Protein AF-A0A4D9CPA9-F1 (afdb_monomer_lite)

pLDDT: mean 70.24, std 28.25, range [28.12, 98.44]

Structure (mmCIF, N/CA/C/O backbone):
data_AF-A0A4D9CPA9-F1
#
_entry.id   AF-A0A4D9CPA9-F1
#
loop_
_atom_site.group_PDB
_atom_site.id
_atom_site.type_symbol
_atom_site.label_atom_id
_atom_site.label_alt_id
_atom_site.label_comp_id
_atom_site.label_asym_id
_atom_site.label_entity_id
_atom_site.label_seq_id
_atom_site.pdbx_PDB_ins_code
_atom_site.Cartn_x
_atom_site.Cartn_y
_atom_site.Cartn_z
_atom_site.occupancy
_atom_site.B_iso_or_equiv
_atom_site.auth_seq_id
_atom_site.auth_comp_id
_atom_site.auth_asym_id
_atom_site.auth_atom_id
_atom_site.pdbx_PDB_model_num
ATOM 1 N N . MET A 1 1 ? -15.490 -13.195 -53.030 1.00 33.97 1 MET A N 1
ATOM 2 C CA . MET A 1 1 ? -14.516 -12.873 -54.100 1.00 33.97 1 MET A CA 1
ATOM 3 C C . MET A 1 1 ? -14.580 -11.374 -54.364 1.00 33.97 1 MET A C 1
ATOM 5 O O . MET A 1 1 ? -15.604 -10.791 -54.038 1.00 33.97 1 MET A O 1
ATOM 9 N N . ASN A 1 2 ? -13.488 -10.800 -54.874 1.00 37.91 2 ASN A N 1
ATOM 10 C CA . ASN A 1 2 ? -13.205 -9.383 -55.181 1.00 37.91 2 ASN A CA 1
ATOM 11 C C . ASN A 1 2 ? -14.407 -8.520 -55.663 1.00 37.91 2 ASN A C 1
ATOM 13 O O . ASN A 1 2 ? -15.343 -9.042 -56.256 1.00 37.91 2 ASN A O 1
ATOM 17 N N . SER A 1 3 ? -14.401 -7.187 -55.509 1.00 36.25 3 SER A N 1
ATOM 18 C CA . SER A 1 3 ? -13.222 -6.307 -55.405 1.00 36.25 3 SER A CA 1
ATOM 19 C C . SER A 1 3 ? -13.487 -4.961 -54.717 1.00 36.25 3 SER A C 1
ATOM 21 O O . SER A 1 3 ? -14.559 -4.385 -54.882 1.00 36.25 3 SER A O 1
ATOM 23 N N . THR A 1 4 ? -12.460 -4.397 -54.075 1.00 44.59 4 THR A N 1
ATOM 24 C CA . THR A 1 4 ? -12.308 -2.939 -53.886 1.00 44.59 4 THR A CA 1
ATOM 25 C C . THR A 1 4 ? -11.927 -2.279 -55.223 1.00 44.59 4 THR A C 1
ATOM 27 O O . THR A 1 4 ? -11.391 -2.957 -56.110 1.00 44.59 4 THR A O 1
ATOM 30 N N . PRO A 1 5 ? -12.161 -0.965 -55.377 1.00 53.97 5 PRO A N 1
ATOM 31 C CA . PRO A 1 5 ? -11.022 -0.068 -55.630 1.00 53.97 5 PRO A CA 1
ATOM 32 C C . PRO A 1 5 ? -11.064 1.222 -54.783 1.00 53.97 5 PRO A C 1
ATOM 34 O O . PRO A 1 5 ? -12.112 1.603 -54.270 1.00 53.97 5 PRO A O 1
ATOM 37 N N . ALA A 1 6 ? -9.924 1.911 -54.661 1.00 40.97 6 ALA A N 1
ATOM 38 C CA . ALA A 1 6 ? -9.777 3.164 -53.910 1.00 40.97 6 ALA A CA 1
ATOM 39 C C . ALA A 1 6 ? -9.147 4.279 -54.769 1.00 40.97 6 ALA A C 1
ATOM 41 O O . ALA A 1 6 ? -8.171 4.013 -55.468 1.00 40.97 6 ALA A O 1
ATOM 42 N N . VAL A 1 7 ? -9.686 5.509 -54.685 1.00 38.97 7 VAL A N 1
ATOM 43 C CA . VAL A 1 7 ? -9.150 6.795 -55.205 1.00 38.97 7 VAL A CA 1
ATOM 44 C C . VAL A 1 7 ? -9.798 7.954 -54.400 1.00 38.97 7 VAL A C 1
ATOM 46 O O . VAL A 1 7 ? -10.883 7.764 -53.860 1.00 38.97 7 VAL A O 1
ATOM 49 N N . ASN A 1 8 ? -9.284 9.190 -54.399 1.00 32.94 8 ASN A N 1
ATOM 50 C CA . ASN A 1 8 ? -8.191 9.688 -53.550 1.00 32.94 8 ASN A CA 1
ATOM 51 C C . ASN A 1 8 ? -8.256 11.239 -53.446 1.00 32.94 8 ASN A C 1
ATOM 53 O O . ASN A 1 8 ? -8.799 11.868 -54.345 1.00 32.94 8 ASN A O 1
ATOM 57 N N . ILE A 1 9 ? -7.657 11.814 -52.391 1.00 36.16 9 ILE A N 1
ATOM 58 C CA . ILE A 1 9 ? -7.014 13.158 -52.282 1.00 36.16 9 ILE A CA 1
ATOM 59 C C . ILE A 1 9 ? -7.664 14.393 -52.972 1.00 36.16 9 ILE A C 1
ATOM 61 O O . ILE A 1 9 ? -7.656 14.481 -54.196 1.00 36.16 9 ILE A O 1
ATOM 65 N N . ALA A 1 10 ? -8.021 15.424 -52.175 1.00 30.98 10 ALA A N 1
ATOM 66 C CA . ALA A 1 10 ? -7.651 16.864 -52.326 1.00 30.98 10 ALA A CA 1
ATOM 67 C C . ALA A 1 10 ? -8.509 17.796 -51.412 1.00 30.98 10 ALA A C 1
ATOM 69 O O . ALA A 1 10 ? -9.619 17.411 -51.062 1.00 30.98 10 ALA A O 1
ATOM 70 N N . SER A 1 11 ? -8.188 19.076 -51.125 1.00 32.97 11 SER A N 1
ATOM 71 C CA . SER A 1 11 ? -6.971 19.701 -50.537 1.00 32.97 11 SER A CA 1
ATOM 72 C C . SER A 1 11 ? -7.112 21.248 -50.428 1.00 32.97 11 SER A C 1
ATOM 74 O O . SER A 1 11 ? -7.106 21.903 -51.465 1.00 32.97 11 SER A O 1
ATOM 76 N N . SER A 1 12 ? -7.060 21.831 -49.209 1.00 34.56 12 SER A N 1
ATOM 77 C CA . SER A 1 12 ? -6.709 23.261 -48.911 1.00 34.56 12 SER A CA 1
ATOM 78 C C . SER A 1 12 ? -7.632 24.393 -49.466 1.00 34.56 12 SER A C 1
ATOM 80 O O . SER A 1 12 ? -8.601 24.053 -50.147 1.00 34.56 12 SER A O 1
ATOM 82 N N . PRO A 1 13 ? -7.389 25.726 -49.246 1.00 50.25 13 PRO A N 1
ATOM 83 C CA . PRO A 1 13 ? -6.411 26.445 -48.379 1.00 50.25 13 PRO A CA 1
ATOM 84 C C . PRO A 1 13 ? -6.962 27.655 -47.535 1.00 50.25 13 PRO A C 1
ATOM 86 O O . PRO A 1 13 ? -8.147 27.972 -47.599 1.00 50.25 13 PRO A O 1
ATOM 89 N N . GLY A 1 14 ? -6.066 28.372 -46.815 1.00 30.36 14 GLY A N 1
ATOM 90 C CA . GLY A 1 14 ? -6.230 29.737 -46.225 1.00 30.36 14 GLY A CA 1
ATOM 91 C C . GLY A 1 14 ? -5.887 29.809 -44.714 1.00 30.36 14 GLY A C 1
ATOM 92 O O . GLY A 1 14 ? -6.565 29.155 -43.931 1.00 30.36 14 GLY A O 1
ATOM 93 N N . GLU A 1 15 ? -4.769 30.384 -44.224 1.00 34.56 15 GLU A N 1
ATOM 94 C CA . GLU A 1 15 ? -4.327 31.813 -44.153 1.00 34.56 15 GLU A CA 1
ATOM 95 C C . GLU A 1 15 ? -5.223 32.708 -43.261 1.00 34.56 15 GLU A C 1
ATOM 97 O O . GLU A 1 15 ? -6.431 32.734 -43.470 1.00 34.56 15 GLU A O 1
ATOM 102 N N . GLY A 1 16 ? -4.753 33.492 -42.268 1.00 30.89 16 GLY A N 1
ATOM 103 C CA . GLY A 1 16 ? -3.417 33.780 -41.671 1.00 30.89 16 GLY A CA 1
ATOM 104 C C . GLY A 1 16 ? -3.606 34.557 -40.329 1.00 30.89 16 GLY A C 1
ATOM 105 O O . GLY A 1 16 ? -4.741 34.643 -39.866 1.00 30.89 16 GLY A O 1
ATOM 106 N N . SER A 1 17 ? -2.635 35.167 -39.624 1.00 33.66 17 SER A N 1
ATOM 107 C CA . SER A 1 17 ? -1.170 35.313 -39.790 1.00 33.66 17 SER A CA 1
ATOM 108 C C . SER A 1 17 ? -0.468 35.444 -38.399 1.00 33.66 17 SER A C 1
ATOM 110 O O . SER A 1 17 ? -0.721 34.614 -37.528 1.00 33.66 17 SER A O 1
ATOM 112 N N . GLU A 1 18 ? 0.406 36.437 -38.161 1.00 35.47 18 GLU A N 1
ATOM 113 C CA . GLU A 1 18 ? 1.395 36.498 -37.057 1.00 35.47 18 GLU A CA 1
ATOM 114 C C . GLU A 1 18 ? 1.023 37.316 -35.792 1.00 35.47 18 GLU A C 1
ATOM 116 O O . GLU A 1 18 ? 0.206 38.235 -35.845 1.00 35.47 18 GLU A O 1
ATOM 121 N N . ALA A 1 19 ? 1.756 37.071 -34.688 1.00 34.56 19 ALA A N 1
ATOM 122 C CA . ALA A 1 19 ? 2.194 38.093 -33.715 1.00 34.56 19 ALA A CA 1
ATOM 123 C C . ALA A 1 19 ? 3.405 37.607 -32.870 1.00 34.56 19 ALA A C 1
ATOM 125 O O . ALA A 1 19 ? 3.360 36.521 -32.294 1.00 34.56 19 ALA A O 1
ATOM 126 N N . GLU A 1 20 ? 4.468 38.413 -32.750 1.00 34.91 20 GLU A N 1
ATOM 127 C CA . GLU A 1 20 ? 5.629 38.160 -31.867 1.00 34.91 20 GLU A CA 1
ATOM 128 C C . GLU A 1 20 ? 5.424 38.703 -30.436 1.00 34.91 20 GLU A C 1
ATOM 130 O O . GLU A 1 20 ? 4.740 39.708 -30.252 1.00 34.91 20 GLU A O 1
ATOM 135 N N . THR A 1 21 ? 6.120 38.143 -29.432 1.00 34.94 21 THR A N 1
ATOM 136 C CA . THR A 1 21 ? 6.686 38.880 -28.268 1.00 34.94 21 THR A CA 1
ATOM 137 C C . THR A 1 21 ? 7.783 38.031 -27.599 1.00 34.94 21 THR A C 1
ATOM 139 O O . THR A 1 21 ? 7.659 36.810 -27.519 1.00 34.94 21 THR A O 1
ATOM 142 N N . SER A 1 22 ? 8.852 38.662 -27.095 1.00 34.28 22 SER A N 1
ATOM 143 C CA . SER A 1 22 ? 10.108 37.984 -26.725 1.00 34.28 22 SER A CA 1
ATOM 144 C C . SER A 1 22 ? 10.466 38.032 -25.230 1.00 34.28 22 SER A C 1
ATOM 146 O O . SER A 1 22 ? 10.611 39.123 -24.688 1.00 34.28 22 SER A O 1
ATOM 148 N N . ALA A 1 23 ? 10.806 36.862 -24.657 1.00 35.09 23 ALA A N 1
ATOM 149 C CA . ALA A 1 23 ? 11.762 36.658 -23.542 1.00 35.09 23 ALA A CA 1
ATOM 150 C C . ALA A 1 23 ? 11.439 37.306 -22.151 1.00 35.09 23 ALA A C 1
ATOM 152 O O . ALA A 1 23 ? 10.506 38.097 -22.044 1.00 35.09 23 ALA A O 1
ATOM 153 N N . PRO A 1 24 ? 12.190 37.008 -21.055 1.00 45.75 24 PRO A N 1
ATOM 154 C CA . PRO A 1 24 ? 13.293 36.052 -20.915 1.00 45.75 24 PRO A CA 1
ATOM 155 C C . PRO A 1 24 ? 13.156 35.001 -19.786 1.00 45.75 24 PRO A C 1
ATOM 157 O O . PRO A 1 24 ? 12.325 35.072 -18.885 1.00 45.75 24 PRO A O 1
ATOM 160 N N . LEU A 1 25 ? 14.094 34.055 -19.846 1.00 32.50 25 LEU A N 1
ATOM 161 C CA . LEU A 1 25 ? 14.588 33.158 -18.795 1.00 32.50 25 LEU A CA 1
ATOM 162 C C . LEU A 1 25 ? 14.647 33.764 -17.373 1.00 32.50 25 LEU A C 1
ATOM 164 O O . LEU A 1 25 ? 15.223 34.833 -17.179 1.00 32.50 25 LEU A O 1
ATOM 168 N N . VAL A 1 26 ? 14.228 32.984 -16.366 1.00 31.89 26 VAL A N 1
ATOM 169 C CA . VAL A 1 26 ? 14.743 33.077 -14.985 1.00 31.89 26 VAL A CA 1
ATOM 170 C C . VAL A 1 26 ? 15.135 31.679 -14.507 1.00 31.89 26 VAL A C 1
ATOM 172 O O . VAL A 1 26 ? 14.280 30.832 -14.258 1.00 31.89 26 VAL A O 1
ATOM 175 N N . THR A 1 27 ? 16.438 31.446 -14.367 1.00 30.98 27 THR A N 1
ATOM 176 C CA . THR A 1 27 ? 16.994 30.260 -13.703 1.00 30.98 27 THR A CA 1
ATOM 177 C C . THR A 1 27 ? 17.037 30.503 -12.199 1.00 30.98 27 THR A C 1
ATOM 179 O O . THR A 1 27 ? 17.526 31.548 -11.772 1.00 30.98 27 THR A O 1
ATOM 182 N N . GLN A 1 28 ? 16.628 29.527 -11.385 1.00 32.69 28 GLN A N 1
ATOM 183 C CA . GLN A 1 28 ? 17.092 29.468 -10.000 1.00 32.69 28 GLN A CA 1
ATOM 184 C C . GLN A 1 28 ? 17.236 28.020 -9.526 1.00 32.69 28 GLN A C 1
ATOM 186 O O . GLN A 1 28 ? 16.317 27.420 -8.973 1.00 32.69 28 GLN A O 1
ATOM 191 N N . GLU A 1 29 ? 18.423 27.465 -9.757 1.00 31.88 29 GLU A N 1
ATOM 192 C CA . GLU A 1 29 ? 18.885 26.292 -9.022 1.00 31.88 29 GLU A CA 1
ATOM 193 C C . GLU A 1 29 ? 19.104 26.669 -7.550 1.00 31.88 29 GLU A C 1
ATOM 195 O O . GLU A 1 29 ? 19.493 27.795 -7.229 1.00 31.88 29 GLU A O 1
ATOM 200 N N . ALA A 1 30 ? 18.864 25.716 -6.653 1.00 33.91 30 ALA A N 1
ATOM 201 C CA . ALA A 1 30 ? 19.185 25.842 -5.240 1.00 33.91 30 ALA A CA 1
ATOM 202 C C . ALA A 1 30 ? 20.026 24.632 -4.829 1.00 33.91 30 ALA A C 1
ATOM 204 O O . ALA A 1 30 ? 19.491 23.555 -4.560 1.00 33.91 30 ALA A O 1
ATOM 205 N N . GLU A 1 31 ? 21.348 24.810 -4.798 1.00 30.36 31 GLU A N 1
ATOM 206 C CA . GLU A 1 31 ? 22.248 23.824 -4.207 1.00 30.36 31 GLU A CA 1
ATOM 207 C C . GLU A 1 31 ? 21.861 23.556 -2.748 1.00 30.36 31 GLU A C 1
ATOM 209 O O . GLU A 1 31 ? 21.775 24.469 -1.925 1.00 30.36 31 GLU A O 1
ATOM 214 N N . LEU A 1 32 ? 21.712 22.278 -2.406 1.00 31.58 32 LEU A N 1
ATOM 215 C CA . LEU A 1 32 ? 21.840 21.799 -1.035 1.00 31.58 32 LEU A CA 1
ATOM 216 C C . LEU A 1 32 ? 23.019 20.835 -1.003 1.00 31.58 32 LEU A C 1
ATOM 218 O O . LEU A 1 32 ? 22.885 19.638 -1.259 1.00 31.58 32 LEU A O 1
ATOM 222 N N . SER A 1 33 ? 24.194 21.405 -0.746 1.00 33.41 33 SER A N 1
ATOM 223 C CA . SER A 1 33 ? 25.464 20.694 -0.724 1.00 33.41 33 SER A CA 1
ATOM 224 C C . SER A 1 33 ? 25.478 19.614 0.359 1.00 33.41 33 SER A C 1
ATOM 226 O O . SER A 1 33 ? 25.284 19.867 1.549 1.00 33.41 33 SER A O 1
ATOM 228 N N . ALA A 1 34 ? 25.726 18.376 -0.063 1.00 33.62 34 ALA A N 1
ATOM 229 C CA . ALA A 1 34 ? 26.003 17.279 0.849 1.00 33.62 34 ALA A CA 1
ATOM 230 C C . ALA A 1 34 ? 27.471 17.322 1.298 1.00 33.62 34 ALA A C 1
ATOM 232 O O . ALA A 1 34 ? 28.370 17.640 0.519 1.00 33.62 34 ALA A O 1
ATOM 233 N N . SER A 1 35 ? 27.738 16.933 2.542 1.00 36.22 35 SER A N 1
ATOM 234 C CA . SER A 1 35 ? 29.069 16.502 2.981 1.00 36.22 35 SER A CA 1
ATOM 235 C C . SER A 1 35 ? 28.941 15.474 4.112 1.00 36.22 35 SER A C 1
ATOM 237 O O . SER A 1 35 ? 27.969 15.530 4.869 1.00 36.22 35 SER A O 1
ATOM 239 N N . PRO A 1 36 ? 29.852 14.487 4.191 1.00 35.25 36 PRO A N 1
ATOM 240 C CA . PRO A 1 36 ? 29.633 13.276 4.974 1.00 35.25 36 PRO A CA 1
ATOM 241 C C . PRO A 1 36 ? 30.129 13.382 6.421 1.00 35.25 36 PRO A C 1
ATOM 243 O O . PRO A 1 36 ? 31.049 14.135 6.733 1.00 35.25 36 PRO A O 1
ATOM 246 N N . ALA A 1 37 ? 29.584 12.519 7.279 1.00 31.78 37 ALA A N 1
ATOM 247 C CA . ALA A 1 37 ? 30.218 12.094 8.522 1.00 31.78 37 ALA A CA 1
ATOM 248 C C . ALA A 1 37 ? 30.464 10.581 8.427 1.00 31.78 37 ALA A C 1
ATOM 250 O O . ALA A 1 37 ? 29.523 9.815 8.223 1.00 31.78 37 ALA A O 1
ATOM 251 N N . SER A 1 38 ? 31.730 10.172 8.491 1.00 32.53 38 SER A N 1
ATOM 252 C CA . SER A 1 38 ? 32.161 8.801 8.198 1.00 32.53 38 SER A CA 1
ATOM 253 C C . SER A 1 38 ? 31.857 7.812 9.322 1.00 32.53 38 SER A C 1
ATOM 255 O O . SER A 1 38 ? 31.857 8.165 10.501 1.00 32.53 38 SER A O 1
ATOM 257 N N . GLU A 1 39 ? 31.704 6.540 8.958 1.00 32.28 39 GLU A N 1
ATOM 258 C CA . GLU A 1 39 ? 31.831 5.431 9.902 1.00 32.28 39 GLU A CA 1
ATOM 259 C C . GLU A 1 39 ? 33.280 5.327 10.405 1.00 32.28 39 GLU A C 1
ATOM 261 O O . GLU A 1 39 ? 34.214 5.312 9.601 1.00 32.28 39 GLU A O 1
ATOM 266 N N . THR A 1 40 ? 33.468 5.153 11.717 1.00 28.12 40 THR A N 1
ATOM 267 C CA . THR A 1 40 ? 34.728 4.636 12.272 1.00 28.12 40 THR A CA 1
ATOM 268 C C . THR A 1 40 ? 34.440 3.371 13.067 1.00 28.12 40 THR A C 1
ATOM 270 O O . THR A 1 40 ? 33.983 3.403 14.208 1.00 28.12 40 THR A O 1
ATOM 273 N N . ARG A 1 41 ? 34.717 2.242 12.419 1.00 29.61 41 ARG A N 1
ATOM 274 C CA . ARG A 1 41 ? 34.768 0.891 12.983 1.00 29.61 41 ARG A CA 1
ATOM 275 C C . ARG A 1 41 ? 35.845 0.816 14.071 1.00 29.61 41 ARG A C 1
ATOM 277 O O . ARG A 1 41 ? 37.017 1.022 13.774 1.00 29.61 41 ARG A O 1
ATOM 284 N N . THR A 1 42 ? 35.454 0.449 15.290 1.00 29.19 42 THR A N 1
ATOM 285 C CA . THR A 1 42 ? 36.385 0.017 16.344 1.00 29.19 42 THR A CA 1
ATOM 286 C C . THR A 1 42 ? 36.171 -1.466 16.600 1.00 29.19 42 THR A C 1
ATOM 288 O O . THR A 1 42 ? 35.188 -1.862 17.222 1.00 29.19 42 THR A O 1
ATOM 291 N N . GLU A 1 43 ? 37.095 -2.289 16.118 1.00 31.44 43 GLU A N 1
ATOM 292 C CA . GLU A 1 43 ? 37.201 -3.684 16.536 1.00 31.44 43 GLU A CA 1
ATOM 293 C C . GLU A 1 43 ? 37.892 -3.764 17.899 1.00 31.44 43 GLU A C 1
ATOM 295 O O . GLU A 1 43 ? 38.916 -3.120 18.124 1.00 31.44 43 GLU A O 1
ATOM 300 N N . GLN A 1 44 ? 37.364 -4.601 18.791 1.00 30.06 44 GLN A N 1
ATOM 301 C CA . GLN A 1 44 ? 38.128 -5.130 19.916 1.00 30.06 44 GLN A CA 1
ATOM 302 C C . GLN A 1 44 ? 37.818 -6.616 20.075 1.00 30.06 44 GLN A C 1
ATOM 304 O O . GLN A 1 44 ? 36.728 -7.011 20.485 1.00 30.06 44 GLN A O 1
ATOM 309 N N . SER A 1 45 ? 38.792 -7.431 19.688 1.00 33.78 45 SER A N 1
ATOM 310 C CA . SER A 1 45 ? 38.777 -8.882 19.798 1.00 33.78 45 SER A CA 1
ATOM 311 C C . SER A 1 45 ? 39.371 -9.337 21.130 1.00 33.78 45 SER A C 1
ATOM 313 O O . SER A 1 45 ? 40.423 -8.854 21.537 1.00 33.78 45 SER A O 1
ATOM 315 N N . GLU A 1 46 ? 38.716 -10.331 21.728 1.00 31.59 46 GLU A N 1
ATOM 316 C CA . GLU A 1 46 ? 39.314 -11.398 22.543 1.00 31.59 46 GLU A CA 1
ATOM 317 C C . GLU A 1 46 ? 40.150 -11.031 23.787 1.00 31.59 46 GLU A C 1
ATOM 319 O O . GLU A 1 46 ? 41.315 -10.642 23.730 1.00 31.59 46 GLU A O 1
ATOM 324 N N . SER A 1 47 ? 39.622 -11.427 24.946 1.00 33.19 47 SER A N 1
ATOM 325 C CA . SER A 1 47 ? 40.425 -12.152 25.933 1.00 33.19 47 SER A CA 1
ATOM 326 C C . SER A 1 47 ? 39.702 -13.453 26.299 1.00 33.19 47 SER A C 1
ATOM 328 O O . SER A 1 47 ? 38.478 -13.489 26.425 1.00 33.19 47 SER A O 1
ATOM 330 N N . ALA A 1 48 ? 40.446 -14.558 26.366 1.00 32.53 48 ALA A N 1
ATOM 331 C CA . ALA A 1 48 ? 39.874 -15.899 26.481 1.00 32.53 48 ALA A CA 1
ATOM 332 C C . ALA A 1 48 ? 39.670 -16.338 27.941 1.00 32.53 48 ALA A C 1
ATOM 334 O O . ALA A 1 48 ? 40.382 -15.909 28.849 1.00 32.53 48 ALA A O 1
ATOM 335 N N . SER A 1 49 ? 38.747 -17.276 28.163 1.00 33.78 49 SER A N 1
ATOM 336 C CA . SER A 1 49 ? 38.720 -18.124 29.362 1.00 33.78 49 SER A CA 1
ATOM 337 C C . SER A 1 49 ? 38.058 -19.464 29.053 1.00 33.78 49 SER A C 1
ATOM 339 O O . SER A 1 49 ? 37.038 -19.530 28.374 1.00 33.78 49 SER A O 1
ATOM 341 N N . THR A 1 50 ? 38.681 -20.541 29.525 1.00 30.80 50 THR A N 1
ATOM 342 C CA . THR A 1 50 ? 38.358 -21.932 29.182 1.00 30.80 50 THR A CA 1
ATOM 343 C C . THR A 1 50 ? 37.550 -22.634 30.270 1.00 30.80 50 THR A C 1
ATOM 345 O O . THR A 1 50 ? 37.952 -22.590 31.432 1.00 30.80 50 THR A O 1
ATOM 348 N N . ALA A 1 51 ? 36.533 -23.410 29.890 1.00 33.56 51 ALA A N 1
ATOM 349 C CA . ALA A 1 51 ? 36.075 -24.569 30.661 1.00 33.56 51 ALA A CA 1
ATOM 350 C C . ALA A 1 51 ? 35.347 -25.575 29.752 1.00 33.56 51 ALA A C 1
ATOM 352 O O . ALA A 1 51 ? 34.456 -25.200 28.995 1.00 33.56 51 ALA A O 1
ATOM 353 N N . SER A 1 52 ? 35.726 -26.850 29.836 1.00 32.41 52 SER A N 1
ATOM 354 C CA . SER A 1 52 ? 35.043 -27.972 29.173 1.00 32.41 52 SER A CA 1
ATOM 355 C C . SER A 1 52 ? 33.955 -28.563 30.079 1.00 32.41 52 SER A C 1
ATOM 357 O O . SER A 1 52 ? 34.028 -28.374 31.294 1.00 32.41 52 SER A O 1
ATOM 359 N N . THR A 1 53 ? 33.044 -29.376 29.519 1.00 33.50 53 THR A N 1
ATOM 360 C CA . THR A 1 53 ? 32.704 -30.764 29.954 1.00 33.50 53 THR A CA 1
ATOM 361 C C . THR A 1 53 ? 31.249 -31.126 29.607 1.00 33.50 53 THR A C 1
ATOM 363 O O . THR A 1 53 ? 30.323 -30.751 30.317 1.00 33.50 53 THR A O 1
ATOM 366 N N . ASP A 1 54 ? 31.078 -31.914 28.544 1.00 35.72 54 ASP A N 1
ATOM 367 C CA . ASP A 1 54 ? 29.983 -32.894 28.375 1.00 35.72 54 ASP A CA 1
ATOM 368 C C . ASP A 1 54 ? 30.312 -34.148 29.237 1.00 35.72 54 ASP A C 1
ATOM 370 O O . ASP A 1 54 ? 31.507 -34.332 29.509 1.00 35.72 54 ASP A O 1
ATOM 374 N N . PRO A 1 55 ? 29.370 -35.046 29.643 1.00 46.56 55 PRO A N 1
ATOM 375 C CA . PRO A 1 55 ? 28.490 -35.722 28.673 1.00 46.56 55 PRO A CA 1
ATOM 376 C C . PRO A 1 55 ? 27.113 -36.283 29.141 1.00 46.56 55 PRO A C 1
ATOM 378 O O . PRO A 1 55 ? 26.786 -36.377 30.322 1.00 46.56 55 PRO A O 1
ATOM 381 N N . SER A 1 56 ? 26.402 -36.826 28.141 1.00 35.00 56 SER A N 1
ATOM 382 C CA . SER A 1 56 ? 25.575 -38.059 28.144 1.00 35.00 56 SER A CA 1
ATOM 383 C C . SER A 1 56 ? 24.251 -38.145 28.928 1.00 35.00 56 SER A C 1
ATOM 385 O O . SER A 1 56 ? 24.220 -38.238 30.150 1.00 35.00 56 SER A O 1
ATOM 387 N N . GLU A 1 57 ?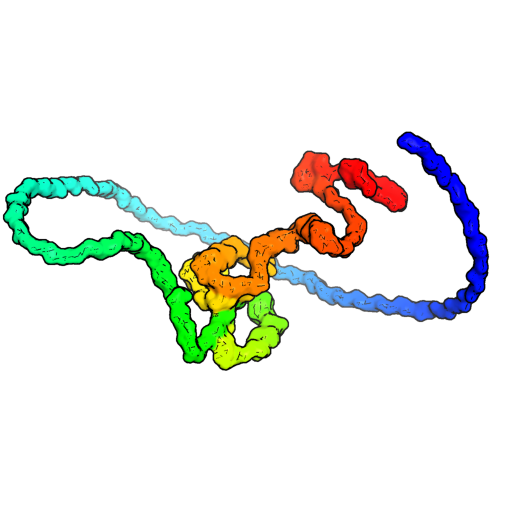 23.176 -38.283 28.142 1.00 37.47 57 GLU A N 1
ATOM 388 C CA . GLU A 1 57 ? 22.179 -39.376 28.150 1.00 37.47 57 GLU A CA 1
ATOM 389 C C . GLU A 1 57 ? 21.770 -40.075 29.465 1.00 37.47 57 GLU A C 1
ATOM 391 O O . GLU A 1 57 ? 22.578 -40.689 30.161 1.00 37.47 57 GLU A O 1
ATOM 396 N N . ASN A 1 58 ? 20.452 -40.240 29.651 1.00 33.38 58 ASN A N 1
ATOM 397 C CA . ASN A 1 58 ? 19.917 -41.466 30.246 1.00 33.38 58 ASN A CA 1
ATOM 398 C C . ASN A 1 58 ? 18.671 -41.999 29.507 1.00 33.38 58 ASN A C 1
ATOM 400 O O . ASN A 1 58 ? 17.769 -41.267 29.114 1.00 33.38 58 ASN A O 1
ATOM 404 N N . THR A 1 59 ? 18.633 -43.320 29.324 1.00 32.97 59 THR A N 1
ATOM 405 C CA . THR A 1 59 ? 17.459 -44.085 28.874 1.00 32.97 59 THR A CA 1
ATOM 406 C C . THR A 1 59 ? 16.890 -44.841 30.069 1.00 32.97 59 THR A C 1
ATOM 408 O O . THR A 1 59 ? 17.661 -45.447 30.812 1.00 32.97 59 THR A O 1
ATOM 411 N N . SER A 1 60 ? 15.562 -44.899 30.230 1.00 32.91 60 SER A N 1
ATOM 412 C CA . SER A 1 60 ? 14.899 -46.006 30.944 1.00 32.91 60 SER A CA 1
ATOM 413 C C . SER A 1 60 ? 13.397 -46.097 30.671 1.00 32.91 60 SER A C 1
ATOM 415 O O . SER A 1 60 ? 12.647 -45.142 30.848 1.00 32.91 60 SER A O 1
ATOM 417 N N . THR A 1 61 ? 12.961 -47.297 30.295 1.00 34.91 61 THR A N 1
ATOM 418 C CA . THR A 1 61 ? 11.561 -47.716 30.148 1.00 34.91 61 THR A CA 1
ATOM 419 C C . THR A 1 61 ? 11.030 -48.381 31.420 1.00 34.91 61 THR A C 1
ATOM 421 O O . THR A 1 61 ? 11.722 -49.223 31.984 1.00 34.91 61 THR A O 1
ATOM 424 N N . MET A 1 62 ? 9.766 -48.125 31.773 1.00 31.28 62 MET A N 1
ATOM 425 C CA . MET A 1 62 ? 8.928 -48.977 32.640 1.00 31.28 62 MET A CA 1
ATOM 426 C C . MET A 1 62 ? 7.513 -48.993 32.029 1.00 31.28 62 MET A C 1
ATOM 428 O O . MET A 1 62 ? 6.909 -47.940 31.862 1.00 31.28 62 MET A O 1
ATOM 432 N N . THR A 1 63 ? 7.064 -50.082 31.395 1.00 38.06 63 THR A N 1
ATOM 433 C CA . THR A 1 63 ? 6.348 -51.239 31.988 1.00 38.06 63 THR A CA 1
ATOM 434 C C . THR A 1 63 ? 5.060 -50.890 32.739 1.00 38.06 63 THR A C 1
ATOM 436 O O . THR A 1 63 ? 5.098 -50.186 33.742 1.00 38.06 63 THR A O 1
ATOM 439 N N . ASN A 1 64 ? 3.943 -51.500 32.332 1.00 33.78 64 ASN A N 1
ATOM 440 C CA . ASN A 1 64 ? 2.759 -51.696 33.176 1.00 33.78 64 ASN A CA 1
ATOM 441 C C . ASN A 1 64 ? 1.977 -52.936 32.706 1.00 33.78 64 ASN A C 1
ATOM 443 O O . ASN A 1 64 ? 2.111 -53.336 31.549 1.00 33.78 64 ASN A O 1
ATOM 447 N N . ALA A 1 65 ? 1.200 -53.564 33.595 1.00 32.72 65 ALA A N 1
ATOM 448 C CA . ALA A 1 65 ? 0.609 -54.885 33.360 1.00 32.72 65 ALA A CA 1
ATOM 449 C C . ALA A 1 65 ? -0.907 -54.962 33.635 1.00 32.72 65 ALA A C 1
ATOM 451 O O . ALA A 1 65 ? -1.419 -54.301 34.528 1.00 32.72 65 ALA A O 1
ATOM 452 N N . SER A 1 66 ? -1.559 -55.816 32.839 1.00 37.09 66 SER A N 1
ATOM 453 C CA . SER A 1 66 ? -2.810 -56.586 32.991 1.00 37.09 66 SER A CA 1
ATOM 454 C C . SER A 1 66 ? -3.886 -56.263 34.053 1.00 37.09 66 SER A C 1
ATOM 456 O O . SER A 1 66 ? -3.614 -56.020 35.221 1.00 37.09 66 SER A O 1
ATOM 458 N N . THR A 1 67 ? -5.132 -56.579 33.657 1.00 35.28 67 THR A N 1
ATOM 459 C CA . THR A 1 67 ? -6.393 -56.683 34.443 1.00 35.28 67 THR A CA 1
ATOM 460 C C . THR A 1 67 ? -7.078 -55.356 34.831 1.00 35.28 67 THR A C 1
ATOM 462 O O . THR A 1 67 ? -6.413 -54.401 35.201 1.00 35.28 67 THR A O 1
ATOM 465 N N . GLY A 1 68 ? -8.412 -55.198 34.774 1.00 34.06 68 GLY A N 1
ATOM 466 C CA . GLY A 1 68 ? -9.445 -55.981 34.068 1.00 34.06 68 GLY A CA 1
ATOM 467 C C . GLY A 1 68 ? -10.655 -56.399 34.919 1.00 34.06 68 GLY A C 1
ATOM 468 O O . GLY A 1 68 ? -10.580 -57.408 35.609 1.00 34.06 68 GLY A O 1
ATOM 469 N N . VAL A 1 69 ? -11.786 -55.688 34.793 1.00 37.50 69 VAL A N 1
ATOM 470 C CA . VAL A 1 69 ? -13.134 -56.081 35.277 1.00 37.50 69 VAL A CA 1
ATOM 471 C C . VAL A 1 69 ? -14.237 -55.390 34.456 1.00 37.50 69 VAL A C 1
ATOM 473 O O . VAL A 1 69 ? -14.020 -54.312 33.907 1.00 37.50 69 VAL A O 1
ATOM 476 N N . LEU A 1 70 ? -15.424 -56.003 34.387 1.00 36.84 70 LEU A N 1
ATOM 477 C CA . LEU A 1 70 ? -16.654 -55.429 33.813 1.00 36.84 70 LEU A CA 1
ATOM 478 C C . LEU A 1 70 ? -17.524 -54.805 34.920 1.00 36.84 70 LEU A C 1
ATOM 480 O O . LEU A 1 70 ? -17.556 -55.352 36.021 1.00 36.84 70 LEU A O 1
ATOM 484 N N . SER A 1 71 ? -18.345 -53.795 34.591 1.00 35.66 71 SER A N 1
ATOM 485 C CA . SER A 1 71 ? -19.806 -53.826 34.852 1.00 35.66 71 SER A CA 1
ATOM 486 C C . SER A 1 71 ? -20.582 -52.637 34.255 1.00 35.66 71 SER A C 1
ATOM 488 O O . SER A 1 71 ? -20.162 -51.490 34.326 1.00 35.66 71 SER A O 1
ATOM 490 N N . THR A 1 72 ? -21.747 -52.982 33.702 1.00 32.78 72 THR A N 1
ATOM 491 C CA . THR A 1 72 ? -22.978 -52.208 33.409 1.00 32.78 72 THR A CA 1
ATOM 492 C C . THR A 1 72 ? -23.177 -50.879 34.177 1.00 32.78 72 THR A C 1
ATOM 494 O O . THR A 1 72 ? -22.908 -50.827 35.373 1.00 32.78 72 THR A O 1
ATOM 497 N N . SER A 1 73 ? -23.767 -49.815 33.603 1.00 39.38 73 SER A N 1
ATOM 498 C CA . SER A 1 73 ? -25.203 -49.776 33.238 1.00 39.38 73 SER A CA 1
ATOM 499 C C . SER A 1 73 ? -25.662 -48.500 32.496 1.00 39.38 73 SER A C 1
ATOM 501 O O . SER A 1 73 ? -25.028 -47.455 32.594 1.00 39.38 73 SER A O 1
ATOM 503 N N . THR A 1 74 ? -26.879 -48.578 31.928 1.00 35.12 74 THR A N 1
ATOM 504 C CA . THR A 1 74 ? -27.790 -47.477 31.504 1.00 35.12 74 THR A CA 1
ATOM 505 C C . THR A 1 74 ? -27.379 -46.575 30.326 1.00 35.12 74 THR A C 1
ATOM 507 O O . THR A 1 74 ? -26.209 -46.348 30.053 1.00 35.12 74 THR A O 1
ATOM 510 N N . ALA A 1 75 ? -28.389 -46.079 29.600 1.00 42.28 75 ALA A N 1
ATOM 511 C CA . ALA A 1 75 ? -28.271 -45.303 28.360 1.00 42.28 75 ALA A CA 1
ATOM 512 C C . ALA A 1 75 ? -28.885 -43.899 28.500 1.00 42.28 75 ALA A C 1
ATOM 514 O O . ALA A 1 75 ? -29.728 -43.704 29.373 1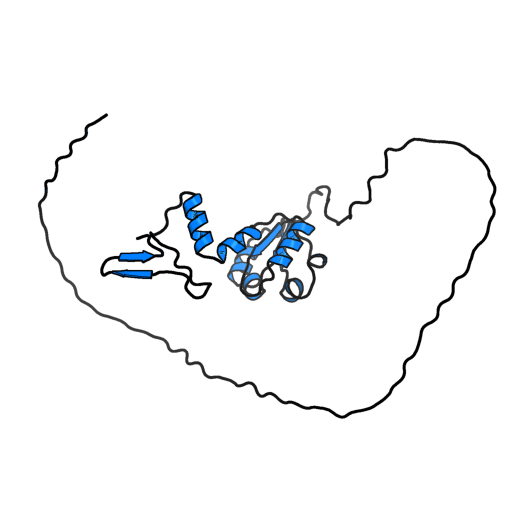.00 42.28 75 ALA A O 1
ATOM 515 N N . THR A 1 76 ? -28.537 -42.967 27.601 1.00 37.09 76 THR A N 1
ATOM 516 C CA . THR A 1 76 ? -29.349 -41.807 27.152 1.00 37.09 76 THR A CA 1
ATOM 517 C C . THR A 1 76 ? -28.722 -41.209 25.873 1.00 37.09 76 THR A C 1
ATOM 519 O O . THR A 1 76 ? -27.512 -41.290 25.709 1.00 37.09 76 THR A O 1
ATOM 522 N N . GLU A 1 77 ? -29.573 -40.681 24.982 1.00 37.53 77 GLU A N 1
ATOM 523 C CA . GLU A 1 77 ? -29.339 -39.840 23.780 1.00 37.53 77 GLU A CA 1
ATOM 524 C C . GLU A 1 77 ? -28.120 -40.062 22.852 1.00 37.53 77 GLU A C 1
ATOM 526 O O . GLU A 1 77 ? -26.957 -39.907 23.213 1.00 37.53 77 GLU A O 1
ATOM 531 N N . ILE A 1 78 ? -28.422 -40.258 21.560 1.00 43.09 78 ILE A N 1
ATOM 532 C CA . ILE A 1 78 ? -27.460 -40.110 20.459 1.00 43.09 78 ILE A CA 1
ATOM 533 C C . ILE A 1 78 ? -27.421 -38.633 20.041 1.00 43.09 78 ILE A C 1
ATOM 535 O O . ILE A 1 78 ? -28.207 -38.193 19.201 1.00 43.09 78 ILE A O 1
ATOM 539 N N . SER A 1 79 ? -26.489 -37.873 20.612 1.00 46.41 79 SER A N 1
ATOM 540 C CA . SER A 1 79 ? -26.127 -36.546 20.096 1.00 46.41 79 SER A CA 1
ATOM 541 C C . SER A 1 79 ? -25.457 -36.650 18.714 1.00 46.41 79 SER A C 1
ATOM 543 O O . SER A 1 79 ? -24.749 -37.628 18.454 1.00 46.41 79 SER A O 1
ATOM 545 N N . PRO A 1 80 ? -25.621 -35.652 17.820 1.00 56.00 80 PRO A N 1
ATOM 546 C CA . PRO A 1 80 ? -24.885 -35.600 16.556 1.00 56.00 80 PRO A CA 1
ATOM 547 C C . PRO A 1 80 ? -23.363 -35.507 16.795 1.00 56.00 80 PRO A C 1
ATOM 549 O O . PRO A 1 80 ? -22.934 -35.037 17.853 1.00 56.00 80 PRO A O 1
ATOM 552 N N . PRO A 1 81 ? -22.529 -35.954 15.834 1.00 47.56 81 PRO A N 1
ATOM 553 C CA . PRO A 1 81 ? -21.090 -36.095 16.037 1.00 47.56 81 PRO A CA 1
ATOM 554 C C . PRO A 1 81 ? -20.410 -34.758 16.346 1.00 47.56 81 PRO A C 1
ATOM 556 O O . PRO A 1 81 ? -20.699 -33.730 15.733 1.00 47.56 81 PRO A O 1
ATOM 559 N N . LEU A 1 82 ? -19.470 -34.803 17.292 1.00 46.09 82 LEU A N 1
ATOM 560 C CA . LEU A 1 82 ? -18.730 -33.640 17.764 1.00 46.09 82 LEU A CA 1
ATOM 561 C C . LEU A 1 82 ? -17.879 -33.052 16.626 1.00 46.09 82 LEU A C 1
ATOM 563 O O . LEU A 1 82 ? -16.887 -33.650 16.207 1.00 46.09 82 LEU A O 1
ATOM 567 N N . VAL A 1 83 ? -18.260 -31.873 16.131 1.00 52.28 83 VAL A N 1
ATOM 568 C CA . VAL A 1 83 ? -17.437 -31.100 15.191 1.00 52.28 83 VAL A CA 1
ATOM 569 C C . VAL A 1 83 ? -16.106 -30.777 15.872 1.00 52.28 83 VAL A C 1
ATOM 571 O O . VAL A 1 83 ? -16.088 -30.326 17.019 1.00 52.28 83 VAL A O 1
ATOM 574 N N . ALA A 1 84 ? -14.992 -31.025 15.177 1.00 51.00 84 ALA A N 1
ATOM 575 C CA . ALA A 1 84 ? -13.658 -30.735 15.696 1.00 51.00 84 ALA A CA 1
ATOM 576 C C . ALA A 1 84 ? -13.549 -29.252 16.113 1.00 51.00 84 ALA A C 1
ATOM 578 O O . ALA A 1 84 ? -14.107 -28.393 15.424 1.00 51.00 84 ALA A O 1
ATOM 579 N N . PRO A 1 85 ? -12.849 -28.928 17.217 1.00 41.28 85 PRO A N 1
ATOM 580 C CA . PRO A 1 85 ? -12.824 -27.574 17.757 1.00 41.28 85 PRO A CA 1
ATOM 581 C C . PRO A 1 85 ? -12.144 -26.607 16.782 1.00 41.28 85 PRO A C 1
ATOM 583 O O . PRO A 1 85 ? -10.919 -26.511 16.721 1.00 41.28 85 PRO A O 1
ATOM 586 N N . THR A 1 86 ? -12.953 -25.862 16.027 1.00 42.69 86 THR A N 1
ATOM 587 C CA . THR A 1 86 ? -12.496 -24.714 15.239 1.00 42.69 86 THR A CA 1
ATOM 588 C C . THR A 1 86 ? -11.786 -23.725 16.163 1.00 42.69 86 THR A C 1
ATOM 590 O O . THR A 1 86 ? -12.356 -23.399 17.209 1.00 42.69 86 THR A O 1
ATOM 593 N N . PRO A 1 87 ? -10.593 -23.212 15.807 1.00 42.72 87 PRO A N 1
ATOM 594 C CA . PRO A 1 87 ? -9.855 -22.293 16.665 1.00 42.72 87 PRO A CA 1
ATOM 595 C C . PRO A 1 87 ? -10.686 -21.033 16.924 1.00 42.72 87 PRO A C 1
ATOM 597 O O . PRO A 1 87 ? -10.969 -20.249 16.016 1.00 42.72 87 PRO A O 1
ATOM 600 N N . THR A 1 88 ? -11.102 -20.847 18.177 1.00 39.28 88 THR A N 1
ATOM 601 C CA . THR A 1 88 ? -11.947 -19.727 18.601 1.00 39.28 88 THR A CA 1
ATOM 602 C C . THR A 1 88 ? -11.121 -18.454 18.750 1.00 39.28 88 THR A C 1
ATOM 604 O O . THR A 1 88 ? -10.882 -17.972 19.859 1.00 39.28 88 THR A O 1
ATOM 607 N N . TYR A 1 89 ? -10.702 -17.881 17.621 1.00 48.03 89 TYR A N 1
ATOM 608 C CA . TYR A 1 89 ? -10.311 -16.477 17.579 1.00 48.03 89 TYR A CA 1
ATOM 609 C C . TYR A 1 89 ? -11.487 -15.622 18.091 1.00 48.03 89 TYR A C 1
ATOM 611 O O . TYR A 1 89 ? -12.636 -15.898 17.724 1.00 48.03 89 TYR A O 1
ATOM 619 N N . PRO A 1 90 ? -11.250 -14.587 18.919 1.00 46.28 90 PRO A N 1
ATOM 620 C CA . PRO A 1 90 ? -12.303 -13.746 19.495 1.00 46.28 90 PRO A CA 1
ATOM 621 C C . PRO A 1 90 ? -12.877 -12.761 18.453 1.00 46.28 90 PRO A C 1
ATOM 623 O O . PRO A 1 90 ? -12.780 -11.545 18.602 1.00 46.28 90 PRO A O 1
ATOM 626 N N . GLY A 1 91 ? -13.451 -13.300 17.371 1.00 45.34 91 GLY A N 1
ATOM 627 C CA . GLY A 1 91 ? -13.818 -12.566 16.156 1.00 45.34 91 GLY A CA 1
ATOM 628 C C . GLY A 1 91 ? -15.205 -12.867 15.576 1.00 45.34 91 GLY A C 1
ATOM 629 O O . GLY A 1 91 ? -15.745 -12.011 14.883 1.00 45.34 91 GLY A O 1
ATOM 630 N N . HIS A 1 92 ? -15.850 -14.004 15.877 1.00 44.22 92 HIS A N 1
ATOM 631 C CA . HIS A 1 92 ? -17.243 -14.237 15.453 1.00 44.22 92 HIS A CA 1
ATOM 632 C C . HIS A 1 92 ? -18.235 -13.616 16.452 1.00 44.22 92 HIS A C 1
ATOM 634 O O . HIS A 1 92 ? -18.836 -14.297 17.284 1.00 44.22 92 HIS A O 1
ATOM 640 N N . TRP A 1 93 ? -18.354 -12.287 16.409 1.00 50.84 93 TRP A N 1
ATOM 641 C CA . TRP A 1 93 ? -19.169 -11.509 17.343 1.00 50.84 93 TRP A CA 1
ATOM 642 C C . TRP A 1 93 ? -20.617 -11.345 16.863 1.00 50.84 93 TRP A C 1
ATOM 644 O O . TRP A 1 93 ? -20.881 -10.830 15.776 1.00 50.84 93 TRP A O 1
ATOM 654 N N . THR A 1 94 ? -21.581 -11.692 17.721 1.00 48.16 94 THR A N 1
ATOM 655 C CA . THR A 1 94 ? -22.957 -11.198 17.580 1.00 48.16 94 THR A CA 1
ATOM 656 C C . THR A 1 94 ? -22.943 -9.671 17.669 1.00 48.16 94 THR A C 1
ATOM 658 O O . THR A 1 94 ? -22.246 -9.093 18.508 1.00 48.16 94 THR A O 1
ATOM 661 N N . ARG A 1 95 ? -23.662 -8.990 16.763 1.00 56.47 95 ARG A N 1
ATOM 662 C CA . ARG A 1 95 ? -23.417 -7.569 16.459 1.00 56.47 95 ARG A CA 1
ATOM 663 C C . ARG A 1 95 ? -23.987 -6.599 17.506 1.00 56.47 95 ARG A C 1
ATOM 665 O O . ARG A 1 95 ? -24.940 -5.873 17.239 1.00 56.47 95 ARG A O 1
ATOM 672 N N . GLY A 1 96 ? -23.392 -6.591 18.700 1.00 55.50 96 GLY A N 1
ATOM 673 C CA . GLY A 1 96 ? -23.785 -5.753 19.833 1.00 55.50 96 GLY A CA 1
ATOM 674 C C . GLY A 1 96 ? -23.864 -4.268 19.469 1.00 55.50 96 GLY A C 1
ATOM 675 O O . GLY A 1 96 ? -22.865 -3.651 19.087 1.00 55.50 96 GLY A O 1
ATOM 676 N N . ALA A 1 97 ? -25.065 -3.699 19.585 1.00 60.81 97 ALA A N 1
ATOM 677 C CA . ALA A 1 97 ? -25.333 -2.311 19.237 1.00 60.81 97 ALA A CA 1
ATOM 678 C C . ALA A 1 97 ? -24.552 -1.357 20.157 1.00 60.81 97 ALA A C 1
ATOM 680 O O . ALA A 1 97 ? -24.752 -1.348 21.368 1.00 60.81 97 ALA A O 1
ATOM 681 N N . GLY A 1 98 ? -23.670 -0.543 19.569 1.00 73.25 98 GLY A N 1
ATOM 682 C CA . GLY A 1 98 ? -22.920 0.501 20.276 1.00 73.25 98 GLY A CA 1
ATOM 683 C C . GLY A 1 98 ? -21.402 0.312 20.347 1.00 73.25 98 GLY A C 1
ATOM 684 O O . GLY A 1 98 ? -20.719 1.262 20.731 1.00 73.25 98 GLY A O 1
ATOM 685 N N . ARG A 1 99 ? -20.834 -0.840 19.946 1.00 87.50 99 ARG A N 1
ATOM 686 C CA . ARG A 1 99 ? -19.365 -0.936 19.811 1.00 87.50 99 ARG A CA 1
ATOM 687 C C . ARG A 1 99 ? -18.859 -0.164 18.588 1.00 87.50 99 ARG A C 1
ATOM 689 O O . ARG A 1 99 ? -19.572 -0.007 17.598 1.00 87.50 99 ARG A O 1
ATOM 696 N N . LYS A 1 100 ? -17.601 0.273 18.649 1.00 93.56 100 LYS A N 1
ATOM 697 C CA . LYS A 1 100 ? -16.915 0.932 17.530 1.00 93.56 100 LYS A CA 1
ATOM 698 C C . LYS A 1 100 ? -16.407 -0.086 16.509 1.00 93.56 100 LYS A C 1
ATOM 700 O O . LYS A 1 100 ? -16.142 -1.239 16.852 1.00 93.56 100 LYS A O 1
ATOM 705 N N . ILE A 1 101 ? -16.252 0.375 15.271 1.00 95.94 101 ILE A N 1
ATOM 706 C CA . ILE A 1 101 ? -15.520 -0.311 14.204 1.00 95.94 101 ILE A CA 1
ATOM 707 C C . ILE A 1 101 ? -14.032 -0.009 14.396 1.00 95.94 101 ILE A C 1
ATOM 709 O O . ILE A 1 101 ? -13.644 1.162 14.463 1.00 95.94 101 ILE A O 1
ATOM 713 N N . ILE A 1 102 ? -13.205 -1.046 14.498 1.00 97.38 102 ILE A N 1
ATOM 714 C CA . ILE A 1 102 ? -11.757 -0.904 14.680 1.00 97.38 102 ILE A CA 1
ATOM 715 C C . ILE A 1 102 ? -11.076 -0.830 13.309 1.00 97.38 102 ILE A C 1
ATOM 717 O O . ILE A 1 102 ? -11.138 -1.778 12.532 1.00 97.38 102 ILE A O 1
ATOM 721 N N . VAL A 1 103 ? -10.407 0.285 13.020 1.00 98.19 103 VAL A N 1
ATOM 722 C CA . VAL A 1 103 ? -9.659 0.517 11.777 1.00 98.19 103 VAL A CA 1
ATOM 723 C C . VAL A 1 103 ? -8.166 0.364 12.059 1.00 98.19 103 VAL A C 1
ATOM 725 O O . VAL A 1 103 ? -7.571 1.206 12.735 1.00 98.19 103 VAL A O 1
ATOM 728 N N . GLY A 1 104 ? -7.567 -0.713 11.558 1.00 98.25 104 GLY A N 1
ATOM 729 C CA . GLY A 1 104 ? -6.127 -0.948 11.602 1.00 98.25 104 GLY A CA 1
ATOM 730 C C . GLY A 1 104 ? -5.419 -0.177 10.490 1.00 98.25 104 GLY A C 1
ATOM 731 O O . GLY A 1 104 ? -5.834 -0.233 9.336 1.00 98.25 104 GLY A O 1
ATOM 732 N N . VAL A 1 105 ? -4.346 0.539 10.823 1.00 98.38 105 VAL A N 1
ATOM 733 C CA . VAL A 1 105 ? -3.478 1.242 9.867 1.00 98.38 105 VAL A CA 1
ATOM 734 C C . VAL A 1 105 ? -2.114 0.562 9.884 1.00 98.38 105 VAL A C 1
ATOM 736 O O . VAL A 1 105 ? -1.323 0.758 10.807 1.00 98.38 105 VAL A O 1
ATOM 739 N N . CYS A 1 106 ? -1.859 -0.255 8.866 1.00 98.12 106 CYS A N 1
ATOM 740 C CA . CYS A 1 106 ? -0.695 -1.124 8.741 1.00 98.12 106 CYS A CA 1
ATOM 741 C C . CYS A 1 106 ? 0.195 -0.656 7.580 1.00 98.12 106 CYS A C 1
ATOM 743 O O . CYS A 1 106 ? 0.085 -1.127 6.450 1.00 98.12 106 CYS A O 1
ATOM 745 N N . ALA A 1 107 ? 1.083 0.294 7.864 1.00 97.81 107 ALA A N 1
ATOM 746 C CA . ALA A 1 107 ? 2.072 0.819 6.925 1.00 97.81 107 ALA A CA 1
ATOM 747 C C . ALA A 1 107 ? 3.320 1.271 7.697 1.00 97.81 107 ALA A C 1
ATOM 749 O O . ALA A 1 107 ? 3.229 1.552 8.893 1.00 97.81 107 ALA A O 1
ATOM 750 N N . ARG A 1 108 ? 4.473 1.396 7.022 1.00 97.56 108 ARG A N 1
ATOM 751 C CA . ARG A 1 108 ? 5.708 1.890 7.663 1.00 97.56 108 ARG A CA 1
ATOM 752 C C . ARG A 1 108 ? 5.482 3.246 8.331 1.00 97.56 108 ARG A C 1
ATOM 754 O O . ARG A 1 108 ? 4.787 4.111 7.791 1.00 97.56 108 ARG A O 1
ATOM 761 N N . GLU A 1 109 ? 6.112 3.459 9.479 1.00 95.88 109 GLU A N 1
ATOM 762 C CA . GLU A 1 109 ? 5.814 4.563 10.397 1.00 95.88 109 GLU A CA 1
ATOM 763 C C . GLU A 1 109 ? 5.899 5.959 9.749 1.00 95.88 109 GLU A C 1
ATOM 765 O O . GLU A 1 109 ? 5.015 6.791 9.961 1.00 95.88 109 GLU A O 1
ATOM 770 N N . LYS A 1 110 ? 6.871 6.182 8.848 1.00 96.75 110 LYS A N 1
ATOM 771 C CA . LYS A 1 110 ? 7.006 7.413 8.034 1.00 96.75 110 LYS A CA 1
ATOM 772 C C . LYS A 1 110 ? 5.751 7.746 7.209 1.00 96.75 110 LYS A C 1
ATOM 774 O O . LYS A 1 110 ? 5.497 8.914 6.922 1.00 96.75 110 LYS A O 1
ATOM 779 N N . LYS A 1 111 ? 4.970 6.737 6.812 1.00 97.00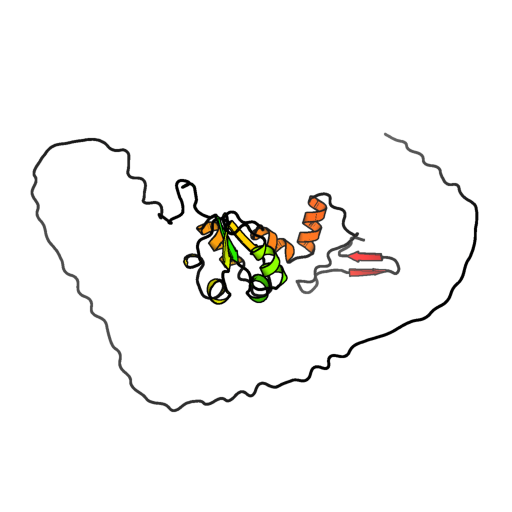 111 LYS A N 1
ATOM 780 C CA . LYS A 1 111 ? 3.687 6.885 6.110 1.00 97.00 111 LYS A CA 1
ATOM 781 C C . LYS A 1 111 ? 2.522 6.943 7.102 1.00 97.00 111 LYS A C 1
ATOM 783 O O . LYS A 1 111 ? 1.720 7.876 7.029 1.00 97.00 111 LYS A O 1
ATOM 788 N N . ALA A 1 112 ? 2.459 6.000 8.045 1.00 96.56 112 ALA A N 1
ATOM 789 C CA . ALA A 1 112 ? 1.352 5.864 8.996 1.00 96.56 112 ALA A CA 1
ATOM 790 C C . ALA A 1 112 ? 1.200 7.064 9.954 1.00 96.56 112 ALA A C 1
ATOM 792 O O . ALA A 1 112 ? 0.081 7.414 10.315 1.00 96.56 112 ALA A O 1
ATOM 793 N N . LYS A 1 113 ? 2.302 7.736 10.315 1.00 95.75 113 LYS A N 1
ATOM 794 C CA . LYS A 1 113 ? 2.308 8.968 11.130 1.00 95.75 113 LYS A CA 1
ATOM 795 C C . LYS A 1 113 ? 2.532 10.248 10.309 1.00 95.75 113 LYS A C 1
ATOM 797 O O . LYS A 1 113 ? 2.814 11.301 10.879 1.00 95.75 113 LYS A O 1
ATOM 802 N N . SER A 1 114 ? 2.426 10.185 8.979 1.00 97.75 114 SER A N 1
ATOM 803 C CA . SER A 1 114 ? 2.586 11.363 8.111 1.00 97.75 114 SER A CA 1
ATOM 804 C C . SER A 1 114 ? 1.498 12.418 8.361 1.00 97.75 114 SER A C 1
ATOM 806 O O . SER A 1 114 ? 0.385 12.087 8.770 1.00 97.75 114 SER A O 1
ATOM 808 N N . LYS A 1 115 ? 1.784 13.698 8.065 1.00 98.00 115 LYS A N 1
ATOM 809 C CA . LYS A 1 115 ? 0.800 14.791 8.210 1.00 98.00 115 LYS A CA 1
ATOM 810 C C . LYS A 1 115 ? -0.503 14.485 7.460 1.00 98.00 115 LYS A C 1
ATOM 812 O O . LYS A 1 115 ? -1.569 14.626 8.041 1.00 98.00 115 LYS A O 1
ATOM 817 N N . ALA A 1 116 ? -0.411 14.007 6.216 1.00 97.56 116 ALA A N 1
ATOM 818 C CA . ALA A 1 116 ? -1.572 13.638 5.407 1.00 97.56 116 ALA A CA 1
ATOM 819 C C . ALA A 1 116 ? -2.382 12.477 6.017 1.00 97.56 116 ALA A C 1
ATOM 821 O O . ALA A 1 116 ? -3.606 12.547 6.057 1.00 97.56 116 ALA A O 1
ATOM 822 N N . MET A 1 117 ? -1.719 11.444 6.552 1.00 97.31 117 MET A N 1
ATOM 823 C CA . MET A 1 117 ? -2.413 10.334 7.215 1.00 97.31 117 MET A CA 1
ATOM 824 C C . MET A 1 117 ? -3.113 10.793 8.502 1.00 97.31 117 MET A C 1
ATOM 826 O O . MET A 1 117 ? -4.296 10.520 8.684 1.00 97.31 117 MET A O 1
ATOM 830 N N . ASN A 1 118 ? -2.435 11.565 9.359 1.00 96.75 118 ASN A N 1
ATOM 831 C CA . ASN A 1 118 ? -3.042 12.124 10.574 1.00 96.75 118 ASN A CA 1
ATOM 832 C C . ASN A 1 118 ? -4.244 13.032 10.255 1.00 96.75 118 ASN A C 1
ATOM 834 O O . ASN A 1 118 ? -5.248 12.991 10.962 1.00 96.75 118 ASN A O 1
ATOM 838 N N . GLU A 1 119 ? -4.163 13.814 9.177 1.00 98.12 119 GLU A N 1
ATOM 839 C CA . GLU A 1 119 ? -5.262 14.632 8.656 1.00 98.12 119 GLU A CA 1
ATOM 840 C C . GLU A 1 119 ? -6.458 13.784 8.182 1.00 98.12 119 GLU A C 1
ATOM 842 O O . GLU A 1 119 ? -7.605 14.120 8.474 1.00 98.12 119 GLU A O 1
ATOM 847 N N . ILE A 1 120 ? -6.237 12.671 7.481 1.00 97.25 120 ILE A N 1
ATOM 848 C CA . ILE A 1 120 ? -7.329 11.776 7.061 1.00 97.25 120 ILE A CA 1
ATOM 849 C C . ILE A 1 120 ? -7.970 11.104 8.286 1.00 97.25 120 ILE A C 1
ATOM 851 O O . ILE A 1 120 ? -9.189 11.134 8.453 1.00 97.25 120 ILE A O 1
ATOM 855 N N . LEU A 1 121 ? -7.151 10.553 9.185 1.00 96.38 121 LEU A N 1
ATOM 856 C CA . LEU A 1 121 ? -7.613 9.822 10.368 1.00 96.38 121 LEU A CA 1
ATOM 857 C C . LEU A 1 121 ? -8.308 10.728 11.400 1.00 96.38 121 LEU A C 1
ATOM 859 O O . LEU A 1 121 ? -9.211 10.269 12.100 1.00 96.38 121 LEU A O 1
ATOM 863 N N . SER A 1 122 ? -7.941 12.012 11.493 1.00 96.06 122 SER A N 1
ATOM 864 C CA . SER A 1 122 ? -8.578 12.962 12.420 1.00 96.06 122 SER A CA 1
ATOM 865 C C . SER A 1 122 ? -10.028 13.291 12.050 1.00 96.06 122 SER A C 1
ATOM 867 O O . SER A 1 122 ? -10.807 13.626 12.947 1.00 96.06 122 SER A O 1
ATOM 869 N N . ARG A 1 123 ? -10.389 13.150 10.763 1.00 97.06 123 ARG A N 1
ATOM 870 C CA . ARG A 1 123 ? -11.734 13.380 10.207 1.00 97.06 123 ARG A CA 1
ATOM 871 C C . ARG A 1 123 ? -12.689 12.190 10.385 1.00 97.06 123 ARG A C 1
ATOM 873 O O . ARG A 1 123 ? -13.886 12.343 10.151 1.00 97.06 123 ARG A O 1
ATOM 880 N N . LEU A 1 124 ? -12.202 11.023 10.818 1.00 95.81 124 LEU A N 1
ATOM 881 C CA . LEU A 1 124 ? -13.055 9.865 11.109 1.00 95.81 124 LEU A CA 1
ATOM 882 C C . LEU A 1 124 ? -13.913 10.105 12.363 1.00 95.81 124 LEU A C 1
ATOM 884 O O . LEU A 1 124 ? -13.434 10.591 13.390 1.00 95.81 124 LEU A O 1
ATOM 888 N N . ASP A 1 125 ? -15.192 9.722 12.301 1.00 95.69 125 ASP A N 1
ATOM 889 C CA . ASP A 1 125 ? -16.133 9.884 13.414 1.00 95.69 125 ASP A CA 1
ATOM 890 C C . ASP A 1 125 ? -15.721 9.029 14.624 1.00 95.69 125 ASP A C 1
ATOM 892 O O . ASP A 1 125 ? -15.989 7.828 14.687 1.00 95.69 125 ASP A O 1
ATOM 896 N N . ARG A 1 126 ? -15.125 9.680 15.627 1.00 92.75 126 ARG A N 1
ATOM 897 C CA . ARG A 1 126 ? -14.631 9.071 16.874 1.00 92.75 126 ARG A CA 1
ATOM 898 C C . ARG A 1 126 ? -15.714 8.400 17.727 1.00 92.75 126 ARG A C 1
ATOM 900 O O . ARG A 1 126 ? -15.367 7.707 18.688 1.00 92.75 126 ARG A O 1
ATOM 907 N N . LYS A 1 127 ? -17.007 8.593 17.430 1.00 92.62 127 LYS A N 1
ATOM 908 C CA . LYS A 1 127 ? -18.110 7.844 18.058 1.00 92.62 127 LYS A CA 1
ATOM 909 C C . LYS A 1 127 ? -18.310 6.477 17.400 1.00 92.62 127 LYS A C 1
ATOM 911 O O . LYS A 1 127 ? -18.641 5.532 18.107 1.00 92.62 127 LYS A O 1
ATOM 916 N N . LYS A 1 128 ? -18.073 6.367 16.087 1.00 93.69 128 LYS A N 1
ATOM 917 C CA . LYS A 1 128 ? -18.252 5.142 15.284 1.00 93.69 128 LYS A CA 1
ATOM 918 C C . LYS A 1 128 ? -16.964 4.339 15.105 1.00 93.69 128 LYS A C 1
ATOM 920 O O . LYS A 1 128 ? -17.020 3.114 15.085 1.00 93.69 128 LYS A O 1
ATOM 925 N N . PHE A 1 129 ? -15.821 5.011 14.986 1.00 96.12 129 PHE A N 1
ATOM 926 C CA . PHE A 1 129 ? -14.536 4.407 14.640 1.00 96.12 129 PHE A CA 1
ATOM 927 C C . PHE A 1 129 ? -13.516 4.508 15.778 1.00 96.12 129 PHE A C 1
ATOM 929 O O . PHE A 1 129 ? -13.476 5.490 16.526 1.00 96.12 129 PHE A O 1
ATOM 936 N N . GLN A 1 130 ? -12.660 3.495 15.874 1.00 96.50 130 GLN A N 1
ATOM 937 C CA . GLN A 1 130 ? -11.453 3.473 16.694 1.00 96.50 130 GLN A CA 1
ATOM 938 C C . GLN A 1 130 ? -10.268 3.138 15.790 1.00 96.50 130 GLN A C 1
ATOM 940 O O . GLN A 1 130 ? -10.247 2.076 15.182 1.00 96.50 130 GLN A O 1
ATOM 945 N N . VAL A 1 131 ? -9.289 4.034 15.695 1.00 97.00 131 VAL A N 1
ATOM 946 C CA . VAL A 1 131 ? -8.094 3.822 14.867 1.00 97.00 131 VAL A CA 1
ATOM 947 C C . VAL A 1 131 ? -6.988 3.186 15.706 1.00 97.00 131 VAL A C 1
ATOM 949 O O . VAL A 1 131 ? -6.700 3.671 16.801 1.00 97.00 131 VAL A O 1
ATOM 952 N N . LEU A 1 132 ? -6.348 2.141 15.181 1.00 97.38 132 LEU A N 1
ATOM 953 C CA . LEU A 1 132 ? -5.135 1.529 15.728 1.00 97.38 132 LEU A CA 1
ATOM 954 C C . LEU A 1 132 ? -4.027 1.593 14.672 1.00 97.38 132 LEU A C 1
ATOM 956 O O . LEU A 1 132 ? -4.202 1.089 13.569 1.00 97.38 132 LEU A O 1
ATOM 960 N N . ILE A 1 133 ? -2.882 2.197 14.996 1.00 97.75 133 ILE A N 1
ATOM 961 C CA . ILE A 1 133 ? -1.717 2.237 14.097 1.00 97.75 133 ILE A CA 1
ATOM 962 C C . ILE A 1 133 ? -0.774 1.093 14.467 1.00 97.75 133 ILE A C 1
ATOM 964 O O . ILE A 1 133 ? -0.300 1.030 15.602 1.00 97.75 133 ILE A O 1
ATOM 968 N N . PHE A 1 134 ? -0.475 0.210 13.514 1.00 97.75 134 PHE A N 1
ATOM 969 C CA . PHE A 1 134 ? 0.477 -0.881 13.710 1.00 97.75 134 PHE A CA 1
ATOM 970 C C . PHE A 1 134 ? 1.882 -0.320 13.442 1.00 97.75 134 PHE A C 1
ATOM 972 O O . PHE A 1 134 ? 2.295 -0.167 12.294 1.00 97.75 134 PHE A O 1
ATOM 979 N N . GLY A 1 135 ? 2.588 0.082 14.504 1.00 95.38 135 GLY A N 1
ATOM 980 C CA . GLY A 1 135 ? 3.918 0.696 14.396 1.00 95.38 135 GLY A CA 1
ATOM 981 C C . GLY A 1 135 ? 5.001 -0.274 13.908 1.00 95.38 135 GLY A C 1
ATOM 982 O O . GLY A 1 135 ? 4.820 -1.490 13.970 1.00 95.38 135 GLY A O 1
ATOM 983 N N . ASP A 1 136 ? 6.152 0.260 13.486 1.00 96.88 136 ASP A N 1
ATOM 984 C CA . ASP A 1 136 ? 7.245 -0.519 12.877 1.00 96.88 136 ASP A CA 1
ATOM 985 C C . ASP A 1 136 ? 7.706 -1.706 13.750 1.00 96.88 136 ASP A C 1
ATOM 987 O O . ASP A 1 136 ? 7.957 -2.785 13.223 1.00 96.88 136 ASP A O 1
ATOM 991 N N . GLN A 1 137 ? 7.731 -1.567 15.081 1.00 96.31 137 GLN A N 1
ATOM 992 C CA . GLN A 1 137 ? 8.037 -2.678 16.000 1.00 96.31 137 GLN A CA 1
ATOM 993 C C . GLN A 1 137 ? 7.060 -3.861 15.867 1.00 96.31 137 GLN A C 1
ATOM 995 O O . GLN A 1 137 ? 7.488 -5.012 15.857 1.00 96.31 137 GLN A O 1
ATOM 1000 N N . CYS A 1 138 ? 5.763 -3.591 15.700 1.00 97.12 138 CYS A N 1
ATOM 1001 C CA . CYS A 1 138 ? 4.748 -4.621 15.488 1.00 97.12 138 CYS A CA 1
ATOM 1002 C C . CYS A 1 138 ? 4.929 -5.273 14.113 1.00 97.12 138 CYS A C 1
ATOM 1004 O O . CYS A 1 138 ? 5.188 -6.471 14.013 1.00 97.12 138 CYS A O 1
ATOM 1006 N N . ILE A 1 139 ? 4.853 -4.480 13.039 1.00 97.69 139 ILE A N 1
ATOM 1007 C CA . ILE A 1 139 ? 4.811 -5.037 11.680 1.00 97.69 139 ILE A CA 1
ATOM 1008 C C . ILE A 1 139 ? 6.129 -5.706 11.266 1.00 97.69 139 ILE A C 1
ATOM 1010 O O . ILE A 1 139 ? 6.107 -6.684 10.517 1.00 97.69 139 ILE A O 1
ATOM 1014 N N . LEU A 1 140 ? 7.277 -5.251 11.780 1.00 97.62 140 LEU A N 1
ATOM 1015 C CA . LEU A 1 140 ? 8.579 -5.854 11.485 1.00 97.62 140 LEU A CA 1
ATOM 1016 C C . LEU A 1 140 ? 8.892 -7.033 12.415 1.00 97.62 140 LEU A C 1
ATOM 1018 O O . LEU A 1 140 ? 9.098 -8.137 11.911 1.00 97.62 140 LEU A O 1
ATOM 1022 N N . GLN A 1 141 ? 8.881 -6.835 13.739 1.00 97.50 141 GLN A N 1
ATOM 1023 C CA . GLN A 1 141 ? 9.431 -7.819 14.686 1.00 97.50 141 GLN A CA 1
ATOM 1024 C C . GLN A 1 141 ? 8.426 -8.895 15.116 1.00 97.50 141 GLN A C 1
ATOM 1026 O O . GLN A 1 141 ? 8.811 -10.043 15.317 1.00 97.50 141 GLN A O 1
ATOM 1031 N N . GLN A 1 142 ? 7.138 -8.561 15.243 1.00 98.00 142 GLN A N 1
ATOM 1032 C CA . GLN A 1 142 ? 6.120 -9.515 15.703 1.00 98.00 142 GLN A CA 1
ATOM 1033 C C . GLN A 1 142 ? 5.538 -10.314 14.527 1.00 98.00 142 GLN A C 1
ATOM 1035 O O . GLN A 1 142 ? 5.325 -9.735 13.453 1.00 98.00 142 GLN A O 1
ATOM 1040 N N . PRO A 1 143 ? 5.267 -11.622 14.673 1.00 98.00 143 PRO A N 1
ATOM 1041 C CA . PRO A 1 143 ? 4.591 -12.407 13.645 1.00 98.00 143 PRO A CA 1
ATOM 1042 C C . PRO A 1 143 ? 3.093 -12.020 13.559 1.00 98.00 143 PRO A C 1
ATOM 1044 O O . PRO A 1 143 ? 2.574 -11.418 14.507 1.00 98.00 143 PRO A O 1
ATOM 1047 N N . PRO A 1 144 ? 2.401 -12.297 12.434 1.00 97.56 144 PRO A N 1
ATOM 1048 C CA . PRO A 1 144 ? 1.042 -11.802 12.161 1.00 97.56 144 PRO A CA 1
ATOM 1049 C C . PRO A 1 144 ? 0.008 -12.096 13.257 1.00 97.56 144 PRO A C 1
ATOM 1051 O O . PRO A 1 144 ? -0.877 -11.282 13.512 1.00 97.56 144 PRO A O 1
ATOM 1054 N N . GLU A 1 145 ? 0.146 -13.225 13.951 1.00 97.06 145 GLU A N 1
ATOM 1055 C CA . GLU A 1 145 ? -0.766 -13.713 14.994 1.00 97.06 145 GLU A CA 1
ATOM 1056 C C . GLU A 1 145 ? -0.740 -12.846 16.263 1.00 97.06 145 GLU A C 1
ATOM 1058 O O . GLU A 1 145 ? -1.644 -12.930 17.092 1.00 97.06 145 GLU A O 1
ATOM 1063 N N . GLN A 1 146 ? 0.299 -12.021 16.426 1.00 97.62 146 GLN A N 1
ATOM 1064 C CA . GLN A 1 146 ? 0.481 -11.112 17.562 1.00 97.62 146 GLN A CA 1
ATOM 1065 C C . GLN A 1 146 ? 0.082 -9.661 17.243 1.00 97.62 146 GLN A C 1
ATOM 1067 O O . GLN A 1 146 ? 0.132 -8.804 18.127 1.00 97.62 146 GLN A O 1
ATOM 1072 N N . TRP A 1 147 ? -0.293 -9.356 15.996 1.00 98.00 147 TRP A N 1
ATOM 1073 C CA . TRP A 1 147 ? -0.687 -8.003 15.601 1.00 98.00 147 TRP A CA 1
ATOM 1074 C C . TRP A 1 147 ? -2.080 -7.645 16.161 1.00 98.00 147 TRP A C 1
ATOM 1076 O O . TRP A 1 147 ? -2.919 -8.531 16.346 1.00 98.00 147 TRP A O 1
ATOM 1086 N N . PRO A 1 148 ? -2.386 -6.357 16.418 1.00 97.44 148 PRO A N 1
ATOM 1087 C CA . PRO A 1 148 ? -3.683 -5.960 16.960 1.00 97.44 148 PRO A CA 1
ATOM 1088 C C . PRO A 1 148 ? -4.847 -6.368 16.048 1.00 97.44 148 PRO A C 1
ATOM 1090 O O . PRO A 1 148 ? -4.786 -6.187 14.834 1.00 97.44 148 PRO A O 1
ATOM 1093 N N . PHE A 1 149 ? -5.946 -6.857 16.625 1.00 96.56 149 PHE A N 1
ATOM 1094 C CA . PHE A 1 149 ? -7.178 -7.130 15.877 1.00 96.56 149 PHE A CA 1
ATOM 1095 C C . PHE A 1 149 ? -7.777 -5.838 15.285 1.00 96.56 149 PHE A C 1
ATOM 1097 O O . PHE A 1 149 ? -7.790 -4.795 15.946 1.00 96.56 149 PHE A O 1
ATOM 1104 N N . CYS A 1 150 ? -8.334 -5.912 14.073 1.00 97.12 150 CYS A N 1
ATOM 1105 C CA . CYS A 1 150 ? -9.143 -4.844 13.486 1.00 97.12 150 CYS A CA 1
ATOM 1106 C C . CYS A 1 150 ? -10.323 -5.394 12.666 1.00 97.12 150 CYS A C 1
ATOM 1108 O O . CYS A 1 150 ? -10.286 -6.521 12.186 1.00 97.12 150 CYS A O 1
ATOM 1110 N N . ASP A 1 151 ? -11.366 -4.577 12.502 1.00 96.88 151 ASP A N 1
ATOM 1111 C CA . ASP A 1 151 ? -12.526 -4.879 11.650 1.00 96.88 151 ASP A CA 1
ATOM 1112 C C . ASP A 1 151 ? -12.291 -4.487 10.190 1.00 96.88 151 ASP A C 1
ATOM 1114 O O . ASP A 1 151 ? -12.887 -5.062 9.282 1.00 96.88 151 ASP A O 1
ATOM 1118 N N . ALA A 1 152 ? -11.461 -3.467 9.968 1.00 97.81 152 ALA A N 1
ATOM 1119 C CA . ALA A 1 152 ? -11.115 -2.950 8.655 1.00 97.81 152 ALA A CA 1
ATOM 1120 C C . ALA A 1 152 ? -9.630 -2.576 8.611 1.00 97.81 152 ALA A C 1
ATOM 1122 O O . ALA A 1 152 ? -9.119 -1.966 9.553 1.00 97.81 152 ALA A O 1
ATOM 1123 N N . LEU A 1 153 ? -8.948 -2.919 7.519 1.00 98.44 153 LEU A N 1
ATOM 1124 C CA . LEU A 1 153 ? -7.501 -2.789 7.371 1.00 98.44 153 LEU A CA 1
ATOM 1125 C C . LEU A 1 153 ? -7.147 -1.795 6.259 1.00 98.44 153 LEU A C 1
ATOM 1127 O O . LEU A 1 153 ? -7.419 -2.026 5.080 1.00 98.44 153 LEU A O 1
ATOM 1131 N N . ILE A 1 154 ? -6.483 -0.707 6.642 1.00 97.94 154 ILE A N 1
ATOM 1132 C CA . ILE A 1 154 ? -5.798 0.221 5.742 1.00 97.94 154 ILE A CA 1
ATOM 1133 C C . ILE A 1 154 ? -4.326 -0.180 5.721 1.00 97.94 154 ILE A C 1
ATOM 1135 O O . ILE A 1 154 ? -3.565 0.158 6.628 1.00 97.94 154 ILE A O 1
ATOM 1139 N N . ALA A 1 155 ? -3.923 -0.900 4.681 1.00 97.12 155 ALA A N 1
ATOM 1140 C CA . ALA A 1 155 ? -2.546 -1.317 4.464 1.00 97.12 155 ALA A CA 1
ATOM 1141 C C . ALA A 1 155 ? -2.079 -0.894 3.069 1.00 97.12 155 ALA A C 1
ATOM 1143 O O . ALA A 1 155 ? -2.877 -0.848 2.133 1.00 97.12 155 ALA A O 1
ATOM 1144 N N . PHE A 1 156 ? -0.807 -0.525 2.937 1.00 94.94 156 PHE A N 1
ATOM 1145 C CA . PHE A 1 156 ? -0.217 -0.165 1.649 1.00 94.94 156 PHE A CA 1
ATOM 1146 C C . PHE A 1 156 ? 1.310 -0.266 1.682 1.00 94.94 156 PHE A C 1
ATOM 1148 O O . PHE A 1 156 ? 1.957 0.136 2.657 1.00 94.94 156 PHE A O 1
ATOM 1155 N N . TYR A 1 157 ? 1.891 -0.767 0.593 1.00 94.19 157 TYR A N 1
ATOM 1156 C CA . TYR A 1 157 ? 3.332 -0.901 0.456 1.00 94.19 157 TYR A CA 1
ATOM 1157 C C . TYR A 1 157 ? 4.062 0.451 0.518 1.00 94.19 157 TYR A C 1
ATOM 1159 O O . TYR A 1 157 ? 3.620 1.496 0.037 1.00 94.19 157 TYR A O 1
ATOM 1167 N N . SER A 1 158 ? 5.251 0.408 1.107 1.00 93.69 158 SER A N 1
ATOM 1168 C CA . SER A 1 158 ? 6.336 1.368 0.893 1.00 93.69 158 SER A CA 1
ATOM 1169 C C . SER A 1 158 ? 7.661 0.648 1.145 1.00 93.69 158 SER A C 1
ATOM 1171 O O . SER A 1 158 ? 7.654 -0.433 1.728 1.00 93.69 158 SER A O 1
ATOM 1173 N N . THR A 1 159 ? 8.793 1.201 0.704 1.00 93.38 159 THR A N 1
ATOM 1174 C CA . THR A 1 159 ? 10.109 0.546 0.803 1.00 93.38 159 THR A CA 1
ATOM 1175 C C . THR A 1 159 ? 10.365 -0.028 2.202 1.00 93.38 159 THR A C 1
ATOM 1177 O O . THR A 1 159 ? 10.332 0.697 3.198 1.00 93.38 159 THR A O 1
ATOM 1180 N N . GLY A 1 160 ? 10.591 -1.343 2.280 1.00 93.69 160 GLY A N 1
ATOM 1181 C CA . GLY A 1 160 ? 10.775 -2.067 3.543 1.00 93.69 160 GLY A CA 1
ATOM 1182 C C . GLY A 1 160 ? 9.486 -2.407 4.309 1.00 93.69 160 GLY A C 1
ATOM 1183 O O . GLY A 1 160 ? 9.566 -2.743 5.490 1.00 93.69 160 GLY A O 1
ATOM 1184 N N . PHE A 1 161 ? 8.302 -2.303 3.699 1.00 96.75 161 PHE A N 1
ATOM 1185 C CA . PHE A 1 161 ? 7.046 -2.824 4.247 1.00 96.75 161 PHE A CA 1
ATOM 1186 C C . PHE A 1 161 ? 6.936 -4.345 4.014 1.00 96.75 161 PHE A C 1
ATOM 1188 O O . PHE A 1 161 ? 7.104 -4.789 2.876 1.00 96.75 161 PHE A O 1
ATOM 1195 N N . PRO A 1 162 ? 6.635 -5.159 5.043 1.00 96.62 162 PRO A N 1
ATOM 1196 C CA . PRO A 1 162 ? 6.574 -6.612 4.907 1.00 96.62 162 PRO A CA 1
ATOM 1197 C C . PRO A 1 162 ? 5.206 -7.067 4.373 1.00 96.62 162 PRO A C 1
ATOM 1199 O O . PRO A 1 162 ? 4.377 -7.578 5.126 1.00 96.62 162 PRO A O 1
ATOM 1202 N N . LEU A 1 163 ? 4.974 -6.885 3.067 1.00 96.06 163 LEU A N 1
ATOM 1203 C CA . LEU A 1 163 ? 3.690 -7.175 2.406 1.00 96.06 163 LEU A CA 1
ATOM 1204 C C . LEU A 1 163 ? 3.164 -8.589 2.716 1.00 96.06 163 LEU A C 1
ATOM 1206 O O . LEU A 1 163 ? 2.038 -8.721 3.181 1.00 96.06 163 LEU A O 1
ATOM 1210 N N . VAL A 1 164 ? 4.022 -9.610 2.608 1.00 96.44 164 VAL A N 1
ATOM 1211 C CA . VAL A 1 164 ? 3.681 -11.020 2.890 1.00 96.44 164 VAL A CA 1
ATOM 1212 C C . VAL A 1 164 ? 3.143 -11.227 4.316 1.00 96.44 164 VAL A C 1
ATOM 1214 O O . VAL A 1 164 ? 2.224 -12.015 4.526 1.00 96.44 164 VAL A O 1
ATOM 1217 N N . LYS A 1 165 ? 3.655 -10.487 5.313 1.00 97.88 165 LYS A N 1
ATOM 1218 C CA . LYS A 1 165 ? 3.148 -10.561 6.697 1.00 97.88 165 LYS A CA 1
ATOM 1219 C C . LYS A 1 165 ? 1.780 -9.886 6.839 1.00 97.88 165 LYS A C 1
ATOM 1221 O O . LYS A 1 165 ? 0.955 -10.355 7.616 1.00 97.88 165 LYS A O 1
ATOM 1226 N N . ALA A 1 166 ? 1.533 -8.809 6.092 1.00 97.62 166 ALA A N 1
ATOM 1227 C CA . ALA A 1 166 ? 0.233 -8.141 6.064 1.00 97.62 166 ALA A CA 1
ATOM 1228 C C . ALA A 1 166 ? -0.837 -8.984 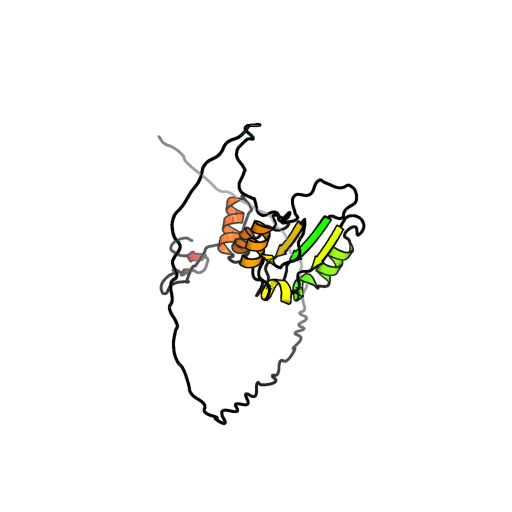5.349 1.00 97.62 166 ALA A C 1
ATOM 1230 O O . ALA A 1 166 ? -1.998 -8.959 5.750 1.00 97.62 166 ALA A O 1
ATOM 1231 N N . GLU A 1 167 ? -0.446 -9.763 4.340 1.00 97.19 167 GLU A N 1
ATOM 1232 C CA . GLU A 1 167 ? -1.317 -10.722 3.652 1.00 97.19 167 GLU A CA 1
ATOM 1233 C C . GLU A 1 167 ? -1.681 -11.899 4.557 1.00 97.19 167 GLU A C 1
ATOM 1235 O O . GLU A 1 167 ? -2.865 -12.168 4.743 1.00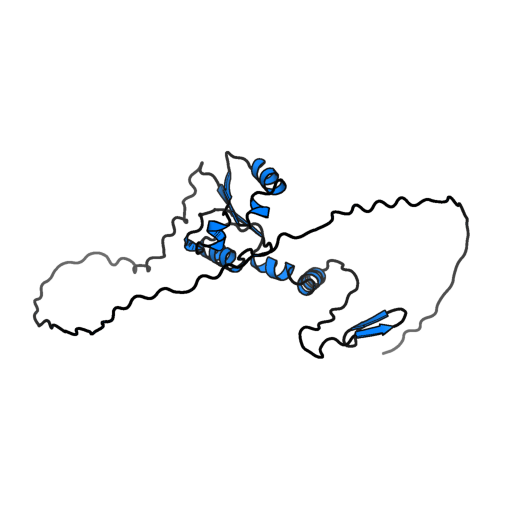 97.19 167 GLU A O 1
ATOM 1240 N N . ALA A 1 168 ? -0.694 -12.513 5.217 1.00 97.88 168 ALA A N 1
ATOM 1241 C CA . ALA A 1 168 ? -0.936 -13.552 6.219 1.00 97.88 168 ALA A CA 1
ATOM 1242 C C . ALA A 1 168 ? -1.829 -13.050 7.374 1.00 97.88 168 ALA A C 1
ATOM 1244 O O . ALA A 1 168 ? -2.748 -13.748 7.798 1.00 97.88 168 ALA A O 1
ATOM 1245 N N . TYR A 1 169 ? -1.630 -11.809 7.840 1.00 98.19 169 TYR A N 1
ATOM 1246 C CA . TYR A 1 169 ? -2.531 -11.165 8.803 1.00 98.19 169 TYR A CA 1
ATOM 1247 C C . TYR A 1 169 ? -3.965 -11.026 8.260 1.00 98.19 169 TYR A C 1
ATOM 1249 O O . TYR A 1 169 ? -4.927 -11.306 8.976 1.00 98.19 169 TYR A O 1
ATOM 1257 N N . ALA A 1 170 ? -4.127 -10.599 7.004 1.00 97.38 170 ALA A N 1
ATOM 1258 C CA . ALA A 1 170 ? -5.439 -10.423 6.389 1.00 97.38 170 ALA A CA 1
ATOM 1259 C C . ALA A 1 170 ? -6.170 -11.761 6.180 1.00 97.38 170 ALA A C 1
ATOM 1261 O O . ALA A 1 170 ? -7.373 -11.833 6.426 1.00 97.38 170 ALA A O 1
ATOM 1262 N N . GLU A 1 171 ? -5.462 -12.828 5.804 1.00 97.00 171 GLU A N 1
ATOM 1263 C CA . GLU A 1 171 ? -6.021 -14.182 5.697 1.00 97.00 171 GLU A CA 1
ATOM 1264 C C . GLU A 1 171 ? -6.422 -14.755 7.068 1.00 97.00 171 GLU A C 1
ATOM 1266 O O . GLU A 1 171 ? -7.486 -15.364 7.198 1.00 97.00 171 GLU A O 1
ATOM 1271 N N . LEU A 1 172 ? -5.607 -14.514 8.100 1.00 97.25 172 LEU A N 1
ATOM 1272 C CA . LEU A 1 172 ? -5.844 -14.955 9.475 1.00 97.25 172 LEU A CA 1
ATOM 1273 C C . LEU A 1 172 ? -7.045 -14.248 10.125 1.00 97.25 172 LEU A C 1
ATOM 1275 O O . LEU A 1 172 ? -7.934 -14.898 10.676 1.00 97.25 172 LEU A O 1
ATOM 1279 N N . VAL A 1 173 ? -7.060 -12.913 10.085 1.00 96.69 173 VAL A N 1
ATOM 1280 C CA . VAL A 1 173 ? -8.013 -12.067 10.830 1.00 96.69 173 VAL A CA 1
ATOM 1281 C C . VAL A 1 173 ? -9.281 -11.765 10.023 1.00 96.69 173 VAL A C 1
ATOM 1283 O O . VAL A 1 173 ? -10.332 -11.505 10.607 1.00 96.69 173 VAL A O 1
ATOM 1286 N N . LYS A 1 174 ? -9.199 -11.826 8.688 1.00 97.19 174 LYS A N 1
ATOM 1287 C CA . LYS A 1 174 ? -10.283 -11.540 7.728 1.00 97.19 174 LYS A CA 1
ATOM 1288 C C . LYS A 1 174 ? -10.980 -10.180 7.948 1.00 97.19 174 LYS A C 1
ATOM 1290 O O . LYS A 1 174 ? -12.213 -10.123 7.954 1.00 97.19 174 LYS A O 1
ATOM 1295 N N . PRO A 1 175 ? -10.224 -9.073 8.123 1.00 97.69 175 PRO A N 1
ATOM 1296 C CA . PRO A 1 175 ? -10.797 -7.732 8.197 1.00 97.69 175 PRO A CA 1
ATOM 1297 C C . PRO A 1 175 ? -11.342 -7.298 6.828 1.00 97.69 175 PRO A C 1
ATOM 1299 O O . PRO A 1 175 ? -10.957 -7.830 5.787 1.00 97.69 175 PRO A O 1
ATOM 1302 N N . TYR A 1 176 ? -12.164 -6.250 6.802 1.00 97.81 176 TYR A N 1
ATOM 1303 C CA . TYR A 1 176 ? -12.471 -5.538 5.562 1.00 97.81 176 TYR A CA 1
ATOM 1304 C C . TYR A 1 176 ? -11.217 -4.798 5.065 1.00 97.81 176 TYR A C 1
ATOM 1306 O O . TYR A 1 176 ? -10.857 -3.740 5.583 1.00 97.81 176 TYR A O 1
ATOM 1314 N N . VAL A 1 177 ? -10.516 -5.370 4.090 1.00 97.56 177 VAL A N 1
ATOM 1315 C CA . VAL A 1 177 ? -9.306 -4.789 3.492 1.00 97.56 177 VAL A CA 1
ATOM 1316 C C . VAL A 1 177 ? -9.701 -3.648 2.544 1.00 97.56 177 VAL A C 1
ATOM 1318 O O . VAL A 1 177 ? -10.441 -3.872 1.592 1.00 97.56 177 VAL A O 1
ATOM 1321 N N . LEU A 1 178 ? -9.232 -2.416 2.800 1.00 96.31 178 LEU A N 1
ATOM 1322 C CA . LEU A 1 178 ? -9.588 -1.244 1.977 1.00 96.31 178 LEU A CA 1
ATOM 1323 C C . LEU A 1 178 ? -8.789 -1.151 0.671 1.00 96.31 178 LEU A C 1
ATOM 1325 O O . LEU A 1 178 ? -9.339 -0.741 -0.346 1.00 96.31 178 LEU A O 1
ATOM 1329 N N . ASN A 1 179 ? -7.504 -1.508 0.712 1.00 94.19 179 ASN A N 1
ATOM 1330 C CA . ASN A 1 179 ? -6.639 -1.580 -0.463 1.00 94.19 179 ASN A CA 1
ATOM 1331 C C . ASN A 1 179 ? -6.233 -3.043 -0.626 1.00 94.19 179 ASN A C 1
ATOM 1333 O O . ASN A 1 179 ? -5.573 -3.569 0.274 1.00 94.19 179 ASN A O 1
ATOM 1337 N N . ASP A 1 180 ? -6.594 -3.686 -1.737 1.00 93.50 180 ASP A N 1
ATOM 1338 C CA . ASP A 1 180 ? -6.180 -5.070 -1.984 1.00 93.50 180 ASP A CA 1
ATOM 1339 C C . ASP A 1 180 ? -4.652 -5.211 -1.854 1.00 93.50 180 ASP A C 1
ATOM 1341 O O . ASP A 1 180 ? -3.895 -4.354 -2.320 1.00 93.50 180 ASP A O 1
ATOM 1345 N N . LEU A 1 181 ? -4.202 -6.251 -1.150 1.00 93.94 181 LEU A N 1
ATOM 1346 C CA . LEU A 1 181 ? -2.786 -6.462 -0.847 1.00 93.94 181 LEU A CA 1
ATOM 1347 C C . LEU A 1 181 ? -2.043 -7.170 -1.985 1.00 93.94 181 LEU A C 1
ATOM 1349 O O . LEU A 1 181 ? -0.899 -6.817 -2.269 1.00 93.94 181 LEU A O 1
ATOM 1353 N N . SER A 1 182 ? -2.698 -8.104 -2.675 1.00 89.31 182 SER A N 1
ATOM 1354 C CA . SER A 1 182 ? -2.098 -8.852 -3.784 1.00 89.31 182 SER A CA 1
ATOM 1355 C C . SER A 1 182 ? -1.848 -7.949 -4.988 1.00 89.31 182 SER A C 1
ATOM 1357 O O . SER A 1 182 ? -0.761 -7.976 -5.566 1.00 89.31 182 SER A O 1
ATOM 1359 N N . MET A 1 183 ? -2.809 -7.082 -5.321 1.00 90.75 183 MET A N 1
ATOM 1360 C CA . MET A 1 183 ? -2.704 -6.113 -6.418 1.00 90.75 183 MET A CA 1
ATOM 1361 C C . MET A 1 183 ? -1.581 -5.090 -6.213 1.00 90.75 183 MET A C 1
ATOM 1363 O O . MET A 1 183 ? -1.089 -4.520 -7.184 1.00 90.75 183 MET A O 1
ATOM 1367 N N . GLN A 1 184 ? -1.092 -4.892 -4.984 1.00 90.25 184 GLN A N 1
ATOM 1368 C CA . GLN A 1 184 ? 0.077 -4.037 -4.749 1.00 90.25 184 GLN A CA 1
ATOM 1369 C C . GLN A 1 184 ? 1.361 -4.621 -5.349 1.00 90.25 184 GLN A C 1
ATOM 1371 O O . GLN A 1 184 ? 2.267 -3.848 -5.646 1.00 90.25 184 GLN A O 1
ATOM 1376 N N . ARG A 1 185 ? 1.435 -5.937 -5.617 1.00 86.62 185 ARG A N 1
ATOM 1377 C CA . ARG A 1 185 ? 2.528 -6.513 -6.423 1.00 86.62 185 ARG A CA 1
ATOM 1378 C C . ARG A 1 185 ? 2.489 -6.048 -7.878 1.00 86.62 185 ARG A C 1
ATOM 1380 O O . ARG A 1 185 ? 3.546 -5.743 -8.414 1.00 86.62 185 ARG A O 1
ATOM 1387 N N . ALA A 1 186 ? 1.310 -5.916 -8.490 1.00 86.62 186 ALA A N 1
ATOM 1388 C CA . ALA A 1 186 ? 1.200 -5.392 -9.856 1.00 86.62 186 ALA A CA 1
ATOM 1389 C C . ALA A 1 186 ? 1.718 -3.945 -9.946 1.00 86.62 186 ALA A C 1
ATOM 1391 O O . ALA A 1 186 ? 2.421 -3.604 -10.887 1.00 86.62 186 ALA A O 1
ATOM 1392 N N . LEU A 1 187 ? 1.481 -3.127 -8.912 1.00 89.25 187 LEU A N 1
ATOM 1393 C CA . LEU A 1 187 ? 1.975 -1.744 -8.822 1.00 89.25 187 LEU A CA 1
ATOM 1394 C C . LEU A 1 187 ? 3.511 -1.610 -8.708 1.00 89.25 187 LEU A C 1
ATOM 1396 O O . LEU A 1 187 ? 4.014 -0.485 -8.708 1.00 89.25 187 LEU A O 1
ATOM 1400 N N . HIS A 1 188 ? 4.259 -2.714 -8.593 1.00 86.75 188 HIS A N 1
ATOM 1401 C CA . HIS A 1 188 ? 5.725 -2.697 -8.580 1.00 86.75 188 HIS A CA 1
ATOM 1402 C C . HIS A 1 188 ? 6.373 -2.819 -9.957 1.00 86.75 188 HIS A C 1
ATOM 1404 O O . HIS A 1 188 ? 7.484 -2.317 -10.126 1.00 86.75 188 HIS A O 1
ATOM 1410 N N . ASP A 1 189 ? 5.700 -3.435 -10.930 1.00 90.69 189 ASP A N 1
ATOM 1411 C CA . ASP A 1 189 ? 6.190 -3.516 -12.303 1.00 90.69 189 ASP A CA 1
ATOM 1412 C C . ASP A 1 189 ? 5.316 -2.660 -13.221 1.00 90.69 189 ASP A C 1
ATOM 1414 O O . ASP A 1 189 ? 4.123 -2.904 -13.395 1.00 90.69 189 ASP A O 1
ATOM 1418 N N . ARG A 1 190 ? 5.933 -1.656 -13.851 1.00 93.50 190 ARG A N 1
ATOM 1419 C CA . ARG A 1 190 ? 5.256 -0.791 -14.825 1.00 93.50 190 ARG A CA 1
ATOM 1420 C C . ARG A 1 190 ? 4.634 -1.579 -15.981 1.00 93.50 190 ARG A C 1
ATOM 1422 O O . ARG A 1 190 ? 3.635 -1.111 -16.509 1.00 93.50 190 ARG A O 1
ATOM 1429 N N . ARG A 1 191 ? 5.194 -2.744 -16.342 1.00 93.00 191 ARG A N 1
ATOM 1430 C CA . ARG A 1 191 ? 4.650 -3.649 -17.368 1.00 93.00 191 ARG A CA 1
ATOM 1431 C C . ARG A 1 191 ? 3.260 -4.117 -16.940 1.00 93.00 191 ARG A C 1
ATOM 1433 O O . ARG A 1 191 ? 2.270 -3.707 -17.527 1.00 93.00 191 ARG A O 1
ATOM 1440 N N . CYS A 1 192 ? 3.176 -4.784 -15.788 1.00 93.31 192 CYS A N 1
ATOM 1441 C CA . CYS A 1 192 ? 1.916 -5.261 -15.215 1.00 93.31 192 CYS A CA 1
ATOM 1442 C C . CYS A 1 192 ? 0.876 -4.150 -14.980 1.00 93.31 192 CYS A C 1
ATOM 1444 O O . CYS A 1 192 ? -0.321 -4.416 -15.061 1.00 93.31 192 CYS A O 1
ATOM 1446 N N . VAL A 1 193 ? 1.298 -2.909 -14.696 1.00 95.19 193 VAL A N 1
ATOM 1447 C CA . VAL A 1 193 ? 0.374 -1.761 -14.624 1.00 95.19 193 VAL A CA 1
ATOM 1448 C C . VAL A 1 193 ? -0.186 -1.398 -16.001 1.00 95.19 193 VAL A C 1
ATOM 1450 O O . VAL A 1 193 ? -1.395 -1.230 -16.124 1.00 95.19 193 VAL A O 1
ATOM 1453 N N . TYR A 1 194 ? 0.659 -1.264 -17.026 1.00 95.62 194 TYR A N 1
ATOM 1454 C CA . TYR A 1 194 ? 0.216 -0.924 -18.384 1.00 95.62 194 TYR A CA 1
ATOM 1455 C C . TYR A 1 194 ? -0.629 -2.047 -19.004 1.00 95.62 194 TYR A C 1
ATOM 1457 O O . TYR A 1 194 ? -1.669 -1.756 -19.592 1.00 95.62 194 TYR A O 1
ATOM 1465 N N . ASP A 1 195 ? -0.251 -3.309 -18.790 1.00 93.94 195 ASP A N 1
ATOM 1466 C CA . ASP A 1 195 ? -1.016 -4.487 -19.216 1.00 93.94 195 ASP A CA 1
ATOM 1467 C C . ASP A 1 195 ? -2.432 -4.460 -18.629 1.00 93.94 195 ASP A C 1
ATOM 1469 O O . ASP A 1 195 ? -3.414 -4.489 -19.369 1.00 93.94 195 ASP A O 1
ATOM 1473 N N . LEU A 1 196 ? -2.550 -4.276 -17.309 1.00 94.88 196 LEU A N 1
ATOM 1474 C CA . LEU A 1 196 ? -3.837 -4.190 -16.617 1.00 94.88 196 LEU A CA 1
ATOM 1475 C C . LEU A 1 196 ? -4.694 -3.004 -17.100 1.00 94.88 196 LEU A C 1
ATOM 1477 O O . LEU A 1 196 ? -5.918 -3.121 -17.170 1.00 94.88 196 LEU A O 1
ATOM 1481 N N . LEU A 1 197 ? -4.083 -1.861 -17.437 1.00 96.50 197 LEU A N 1
ATOM 1482 C CA . LEU A 1 197 ? -4.801 -0.714 -18.008 1.00 96.50 197 LEU A CA 1
ATOM 1483 C C . LEU A 1 197 ? -5.359 -1.046 -19.402 1.00 96.50 197 LEU A C 1
ATOM 1485 O O . LEU A 1 197 ? -6.540 -0.800 -19.653 1.00 96.50 197 LEU A O 1
ATOM 1489 N N . MET A 1 198 ? -4.555 -1.670 -20.269 1.00 95.19 198 MET A N 1
ATOM 1490 C CA . MET A 1 198 ? -4.980 -2.095 -21.609 1.00 95.19 198 MET A CA 1
ATOM 1491 C C . MET A 1 198 ? -6.073 -3.174 -21.559 1.00 95.19 198 MET A C 1
ATOM 1493 O O . MET A 1 198 ? -7.073 -3.064 -22.273 1.00 95.19 198 MET A O 1
ATOM 1497 N N . GLU A 1 199 ? -5.939 -4.170 -20.676 1.00 96.25 199 GLU A N 1
ATOM 1498 C CA . GLU A 1 199 ? -6.952 -5.211 -20.424 1.00 96.25 199 GLU A CA 1
ATOM 1499 C C . GLU A 1 199 ? -8.307 -4.629 -19.989 1.00 96.25 199 GLU A C 1
ATOM 1501 O O . GLU A 1 199 ? -9.354 -5.182 -20.321 1.00 96.25 199 GLU A O 1
ATOM 1506 N N . ASN A 1 200 ? -8.297 -3.496 -19.278 1.00 96.81 200 ASN A N 1
ATOM 1507 C CA . ASN A 1 200 ? -9.498 -2.789 -18.818 1.00 96.81 200 ASN A CA 1
ATOM 1508 C C . ASN A 1 200 ? -9.940 -1.657 -19.772 1.00 96.81 200 ASN A C 1
ATOM 1510 O O . ASN A 1 200 ? -10.756 -0.817 -19.392 1.00 96.81 200 ASN A O 1
ATOM 1514 N N . ASN A 1 201 ? -9.420 -1.636 -21.006 1.00 97.12 201 ASN A N 1
ATOM 1515 C CA . ASN A 1 201 ? -9.720 -0.646 -22.049 1.00 97.12 201 ASN A CA 1
ATOM 1516 C C . ASN A 1 201 ? -9.489 0.819 -21.620 1.00 97.12 201 ASN A C 1
ATOM 1518 O O . ASN A 1 201 ? -10.248 1.712 -22.001 1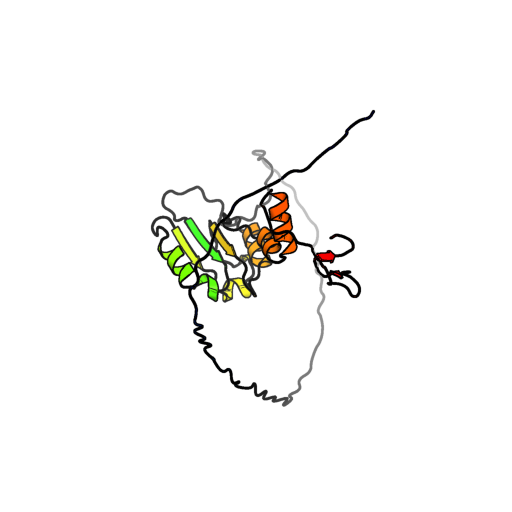.00 97.12 201 ASN A O 1
ATOM 1522 N N . ILE A 1 202 ? -8.439 1.069 -20.834 1.00 98.00 202 ILE A N 1
ATOM 1523 C CA . ILE A 1 202 ? -7.983 2.415 -20.479 1.00 98.00 202 ILE A CA 1
ATOM 1524 C C . ILE A 1 202 ? -6.846 2.805 -21.427 1.00 98.00 202 ILE A C 1
ATOM 1526 O O . ILE A 1 202 ? -5.828 2.116 -21.492 1.00 98.00 202 ILE A O 1
ATOM 1530 N N . ASP A 1 203 ? -7.014 3.920 -22.142 1.00 97.06 203 ASP A N 1
ATOM 1531 C CA . ASP A 1 203 ? -6.008 4.429 -23.077 1.00 97.06 203 ASP A CA 1
ATOM 1532 C C . ASP A 1 203 ? -4.677 4.735 -22.368 1.00 97.06 203 ASP A C 1
ATOM 1534 O O . ASP A 1 203 ? -4.623 5.451 -21.363 1.00 97.06 203 ASP A O 1
ATOM 1538 N N . VAL A 1 204 ? -3.584 4.222 -22.935 1.00 96.25 204 VAL A N 1
ATOM 1539 C CA . VAL A 1 204 ? -2.201 4.458 -22.496 1.00 96.25 204 VAL A CA 1
ATOM 1540 C C . VAL A 1 204 ? -1.353 4.964 -23.670 1.00 96.25 204 VAL A C 1
ATOM 1542 O O . VAL A 1 204 ? -1.691 4.694 -24.824 1.00 96.25 204 VAL A O 1
ATOM 1545 N N . PRO A 1 205 ? -0.242 5.687 -23.425 1.00 94.50 205 PRO A N 1
ATOM 1546 C CA . PRO A 1 205 ? 0.700 6.045 -24.484 1.00 94.50 205 PRO A CA 1
ATOM 1547 C C . PRO A 1 205 ? 1.209 4.810 -25.239 1.00 94.50 205 PRO A C 1
ATOM 1549 O O . PRO A 1 205 ? 1.405 3.754 -24.635 1.00 94.50 205 PRO A O 1
ATOM 1552 N N . VAL A 1 206 ? 1.475 4.950 -26.541 1.00 89.81 206 VAL A N 1
ATOM 1553 C CA . VAL A 1 206 ? 2.125 3.897 -27.341 1.00 89.81 206 VAL A CA 1
ATOM 1554 C C . VAL A 1 206 ? 3.502 3.595 -26.744 1.00 89.81 206 VAL A C 1
ATOM 1556 O O . VAL A 1 206 ? 4.275 4.510 -26.456 1.00 89.81 206 VAL A O 1
ATOM 1559 N N . HIS A 1 207 ? 3.785 2.317 -26.504 1.00 89.44 207 HIS A N 1
ATOM 1560 C CA . HIS A 1 207 ? 4.961 1.856 -25.771 1.00 89.44 207 HIS A CA 1
ATOM 1561 C C . HIS A 1 207 ? 5.319 0.416 -26.167 1.00 89.44 207 HIS A C 1
ATOM 1563 O O . HIS A 1 207 ? 4.488 -0.317 -26.698 1.00 89.44 207 HIS A O 1
ATOM 1569 N N . ALA A 1 208 ? 6.543 -0.006 -25.845 1.00 89.69 208 ALA A N 1
ATOM 1570 C CA . ALA A 1 208 ? 6.999 -1.384 -25.996 1.00 89.69 208 ALA A CA 1
ATOM 1571 C C . ALA A 1 208 ? 7.865 -1.806 -24.797 1.00 89.69 208 ALA A C 1
ATOM 1573 O O . ALA A 1 208 ? 8.551 -0.980 -24.185 1.00 89.69 208 ALA A O 1
ATOM 1574 N N . TYR A 1 209 ? 7.858 -3.098 -24.455 1.00 89.69 209 TYR A N 1
ATOM 1575 C CA . TYR A 1 209 ? 8.655 -3.635 -23.349 1.00 89.69 209 TYR A CA 1
ATOM 1576 C C . TYR A 1 209 ? 9.978 -4.224 -23.836 1.00 89.69 209 TYR A C 1
ATOM 1578 O O . TYR A 1 209 ? 10.054 -5.357 -24.309 1.00 89.69 209 TYR A O 1
ATOM 1586 N N . LEU A 1 210 ? 11.051 -3.465 -23.645 1.00 90.00 210 LEU A N 1
ATOM 1587 C CA . LEU A 1 210 ? 12.413 -3.952 -23.812 1.00 90.00 210 LEU A CA 1
ATOM 1588 C C . LEU A 1 210 ? 12.883 -4.611 -22.506 1.00 90.00 210 LEU A C 1
ATOM 1590 O O . LEU A 1 210 ? 13.335 -3.908 -21.600 1.00 90.00 210 LEU A O 1
ATOM 1594 N N . ASN A 1 211 ? 12.755 -5.939 -22.391 1.00 86.94 211 ASN A N 1
ATOM 1595 C CA . ASN A 1 211 ? 13.336 -6.659 -21.256 1.00 86.94 211 ASN A CA 1
ATOM 1596 C C . ASN A 1 211 ? 14.831 -6.925 -21.453 1.00 86.94 211 ASN A C 1
ATOM 1598 O O . ASN A 1 211 ? 15.254 -7.182 -22.575 1.00 86.94 211 ASN A O 1
ATOM 1602 N N . ARG A 1 212 ? 15.610 -6.869 -20.369 1.00 89.19 212 ARG A N 1
ATOM 1603 C CA . ARG A 1 212 ? 17.059 -7.154 -20.338 1.00 89.19 212 ARG A CA 1
ATOM 1604 C C . ARG A 1 212 ? 17.460 -7.824 -19.013 1.00 89.19 212 ARG A C 1
ATOM 1606 O O . ARG A 1 212 ? 18.537 -7.549 -18.488 1.00 89.19 212 ARG A O 1
ATOM 1613 N N . ASP A 1 213 ? 16.558 -8.627 -18.445 1.00 86.12 213 ASP A N 1
ATOM 1614 C CA . ASP A 1 213 ? 16.781 -9.303 -17.161 1.00 86.12 213 ASP A CA 1
ATOM 1615 C C . ASP A 1 213 ? 17.862 -10.398 -17.295 1.00 86.12 213 ASP A C 1
ATOM 1617 O O . ASP A 1 213 ? 18.677 -10.561 -16.384 1.00 86.12 213 ASP A O 1
ATOM 1621 N N . GLU A 1 214 ? 17.939 -11.087 -18.446 1.00 84.19 214 GLU A N 1
ATOM 1622 C CA . GLU A 1 214 ? 19.009 -12.050 -18.758 1.00 84.19 214 GLU A CA 1
ATOM 1623 C C . GLU A 1 214 ? 20.032 -11.542 -19.809 1.00 84.19 214 GLU A C 1
ATOM 1625 O O . GLU A 1 214 ? 19.688 -10.769 -20.713 1.00 84.19 214 GLU A O 1
ATOM 1630 N N . PRO A 1 215 ? 21.315 -11.972 -19.746 1.00 80.44 215 PRO A N 1
ATOM 1631 C CA . PRO A 1 215 ? 22.351 -11.536 -20.685 1.00 80.44 215 PRO A CA 1
ATOM 1632 C C . PRO A 1 215 ? 22.080 -11.967 -22.135 1.00 80.44 215 PRO A C 1
ATOM 1634 O O . PRO A 1 215 ? 22.217 -13.135 -22.491 1.00 80.44 215 PRO A O 1
ATOM 1637 N N . GLY A 1 216 ? 21.774 -10.993 -22.995 1.00 75.06 216 GLY A N 1
ATOM 1638 C CA . GLY A 1 216 ? 21.479 -11.207 -24.417 1.00 75.06 216 GLY A CA 1
ATOM 1639 C C . GLY A 1 216 ? 19.998 -11.073 -24.780 1.00 75.06 216 GLY A C 1
ATOM 1640 O O . GLY A 1 216 ? 19.675 -11.073 -25.967 1.00 75.06 216 GLY A O 1
ATOM 1641 N N . GLU A 1 217 ? 19.109 -10.898 -23.798 1.00 76.94 217 GLU A N 1
ATOM 1642 C CA . GLU A 1 217 ? 17.727 -10.490 -24.055 1.00 76.94 217 GLU A CA 1
ATOM 1643 C C . GLU A 1 217 ? 17.619 -9.011 -24.467 1.00 76.94 217 GLU A C 1
ATOM 1645 O O . GLU A 1 217 ? 18.485 -8.183 -24.173 1.00 76.94 217 GLU A O 1
ATOM 1650 N N . GLY A 1 218 ? 16.511 -8.673 -25.135 1.00 77.81 218 GLY A N 1
ATOM 1651 C CA . GLY A 1 218 ? 16.144 -7.292 -25.448 1.00 77.81 218 GLY A CA 1
ATOM 1652 C C . GLY A 1 218 ? 16.861 -6.716 -26.660 1.00 77.81 218 GLY A C 1
ATOM 1653 O O . GLY A 1 218 ? 17.747 -5.862 -26.528 1.00 77.81 218 GLY A O 1
ATOM 1654 N N . ARG A 1 219 ? 16.414 -7.116 -27.855 1.00 83.06 219 ARG A N 1
ATOM 1655 C CA . ARG A 1 219 ? 16.866 -6.519 -29.116 1.00 83.06 219 ARG A CA 1
ATOM 1656 C C . ARG A 1 219 ? 16.186 -5.161 -29.298 1.00 83.06 219 ARG A C 1
ATOM 1658 O O . ARG A 1 219 ? 14.963 -5.093 -29.369 1.00 83.06 219 ARG A O 1
ATOM 1665 N N . LEU A 1 220 ? 16.988 -4.105 -29.378 1.00 89.56 220 LEU A N 1
ATOM 1666 C CA . LEU A 1 220 ? 16.559 -2.744 -29.697 1.00 89.56 220 LEU A CA 1
ATOM 1667 C C . LEU A 1 220 ? 17.279 -2.301 -30.972 1.00 89.56 220 LEU A C 1
ATOM 1669 O O . LEU A 1 220 ? 18.498 -2.447 -31.063 1.00 89.56 220 LEU A O 1
ATOM 1673 N N . GLU A 1 221 ? 16.530 -1.761 -31.924 1.00 89.75 221 GLU A N 1
ATOM 1674 C CA . GLU A 1 221 ? 17.049 -1.026 -33.078 1.00 89.75 221 GLU A CA 1
ATOM 1675 C C . GLU A 1 221 ? 16.485 0.397 -33.021 1.00 89.75 221 GLU A C 1
ATOM 1677 O O . GLU A 1 221 ? 15.302 0.582 -32.734 1.00 89.75 221 GLU A O 1
ATOM 1682 N N . GLU A 1 222 ? 17.328 1.394 -33.269 1.00 88.88 222 GLU A N 1
ATOM 1683 C CA . GLU A 1 222 ? 16.970 2.814 -33.231 1.00 88.88 222 GLU A CA 1
ATOM 1684 C C . GLU A 1 222 ? 17.093 3.390 -34.649 1.00 88.88 222 GLU A C 1
ATOM 1686 O O . GLU A 1 222 ? 18.102 3.173 -35.325 1.00 88.88 222 GLU A O 1
ATOM 1691 N N . PHE A 1 223 ? 16.057 4.095 -35.101 1.00 91.12 223 PHE A N 1
ATOM 1692 C CA . PHE A 1 223 ? 15.961 4.771 -36.395 1.00 91.12 223 PHE A CA 1
ATOM 1693 C C . PHE A 1 223 ? 15.519 6.226 -36.168 1.00 91.12 223 PHE A C 1
ATOM 1695 O O . PHE A 1 223 ? 14.936 6.537 -35.132 1.00 91.12 223 PHE A O 1
ATOM 1702 N N . ASP A 1 224 ? 15.749 7.108 -37.144 1.00 90.62 224 ASP A N 1
ATOM 1703 C CA . ASP A 1 224 ? 15.537 8.561 -37.004 1.00 90.62 224 ASP A CA 1
ATOM 1704 C C . ASP A 1 224 ? 14.133 8.956 -36.489 1.00 90.62 224 ASP A C 1
ATOM 1706 O O . ASP A 1 224 ? 14.002 9.908 -35.724 1.00 90.62 224 ASP A O 1
ATOM 1710 N N . GLU A 1 225 ? 13.095 8.204 -36.876 1.00 91.62 225 GLU A N 1
ATOM 1711 C CA . GLU A 1 225 ? 11.681 8.487 -36.567 1.00 91.62 225 GLU A CA 1
ATOM 1712 C C . GLU A 1 225 ? 11.014 7.424 -35.662 1.00 91.62 225 GLU A C 1
ATOM 1714 O O . GLU A 1 225 ? 9.862 7.592 -35.262 1.00 91.62 225 GLU A O 1
ATOM 1719 N N . PHE A 1 226 ? 11.678 6.296 -35.366 1.00 87.31 226 PHE A N 1
ATOM 1720 C CA . PHE A 1 226 ? 11.077 5.177 -34.622 1.00 87.31 226 PHE A CA 1
ATOM 1721 C C . PHE A 1 226 ? 12.109 4.235 -33.986 1.00 87.31 226 PHE A C 1
ATOM 1723 O O . PHE A 1 226 ? 13.279 4.209 -34.355 1.00 87.31 226 PHE A O 1
ATOM 1730 N N . ILE A 1 227 ? 11.652 3.398 -33.055 1.00 89.88 227 ILE A N 1
ATOM 1731 C CA . ILE A 1 227 ? 12.429 2.281 -32.504 1.00 89.88 227 ILE A CA 1
ATOM 1732 C C . ILE A 1 227 ? 11.782 0.951 -32.892 1.00 89.88 227 ILE A C 1
ATOM 1734 O O . ILE A 1 227 ? 10.587 0.904 -33.166 1.00 89.88 227 ILE A O 1
ATOM 1738 N N . VAL A 1 228 ? 12.556 -0.132 -32.887 1.00 86.81 228 VAL A N 1
ATOM 1739 C CA . VAL A 1 228 ? 12.046 -1.504 -33.011 1.00 86.81 228 VAL A CA 1
ATOM 1740 C C . VAL A 1 228 ? 12.519 -2.309 -31.807 1.00 86.81 228 VAL A C 1
ATOM 1742 O O . VAL A 1 228 ? 13.718 -2.453 -31.566 1.00 86.81 228 VAL A O 1
ATOM 1745 N N . VAL A 1 229 ? 11.570 -2.848 -31.044 1.00 86.38 229 VAL A N 1
ATOM 1746 C CA . VAL A 1 229 ? 11.794 -3.650 -29.838 1.00 86.38 229 VAL A CA 1
ATOM 1747 C C . VAL A 1 229 ? 11.405 -5.095 -30.127 1.00 86.38 229 VAL A C 1
ATOM 1749 O O . VAL A 1 229 ? 10.255 -5.400 -30.427 1.00 86.38 229 VAL A O 1
ATOM 1752 N N . ASN A 1 230 ? 12.378 -6.004 -30.047 1.00 82.50 230 ASN A N 1
ATOM 1753 C CA . ASN A 1 230 ? 12.224 -7.442 -30.303 1.00 82.50 230 ASN A CA 1
ATOM 1754 C C . ASN A 1 230 ? 11.599 -7.799 -31.676 1.00 82.50 230 ASN A C 1
ATOM 1756 O O . ASN A 1 230 ? 11.091 -8.902 -31.854 1.00 82.50 230 ASN A O 1
ATOM 1760 N N . GLY A 1 231 ? 11.684 -6.893 -32.658 1.00 76.31 231 GLY A N 1
ATOM 1761 C CA . GLY A 1 231 ? 11.103 -7.049 -33.999 1.00 76.31 231 GLY A CA 1
ATOM 1762 C C . GLY A 1 231 ? 9.743 -6.367 -34.203 1.00 76.31 231 GLY A C 1
ATOM 1763 O O . GLY A 1 231 ? 9.243 -6.373 -35.325 1.00 76.31 231 GLY A O 1
ATOM 1764 N N . THR A 1 232 ? 9.175 -5.753 -33.161 1.00 75.75 232 THR A N 1
ATOM 1765 C CA . THR A 1 232 ? 7.959 -4.926 -33.231 1.00 75.75 232 THR A CA 1
ATOM 1766 C C . THR A 1 232 ? 8.333 -3.445 -33.232 1.00 75.75 232 THR A C 1
ATOM 1768 O O . THR A 1 232 ? 9.135 -3.023 -32.399 1.00 75.75 232 THR A O 1
ATOM 1771 N N . GLN A 1 233 ? 7.761 -2.679 -34.161 1.00 72.31 233 GLN A N 1
ATOM 1772 C CA . GLN A 1 233 ? 7.820 -1.212 -34.218 1.00 72.31 233 GLN A CA 1
ATOM 1773 C C . GLN A 1 233 ? 6.685 -0.599 -33.386 1.00 72.31 233 GLN A C 1
ATOM 1775 O O . GLN A 1 233 ? 5.567 -1.156 -33.472 1.00 72.31 233 GLN A O 1
#

Radius of gyration: 34.94 Å; chains: 1; bounding box: 70×96×91 Å

Secondary structure (DSSP, 8-state):
------------------------------------------------------------------------------PPP--------TT-----TTPPEEEEEES-HHHHTSHHHHHHHHTS-TTTEEEEE--HIIIIIS-GGGSPP-SEEEE---TT--HHHHHHHHHHH--EESS-SSHHHHTT-HHHHHHHHHHTT-----------SSTT---EEEETTEEEETTB-

Sequence (233 aa):
MNSTPAVNIASSPGEGSEAETSAPLVTQEAELSASPASETRTEQSESASTASTDPSENTSTMTNASTGVLSTSTATEISPPLVAPTPTYPGHWTRGAGRKIIVGVCAREKKAKSKAMNEILSRLDRKKFQVLIFGDQCILQQPPEQWPFCDALIAFYSTGFPLVKAEAYAELVKPYVLNDLSMQRALHDRRCVYDLLMENNIDVPVHAYLNRDEPGEGRLEEFDEFIVVNGTQ

Foldseek 3Di:
DDDDDDDDDDDDDDDDDDDDDDDDDDDDDDDPDDDDDDDDDDDDDDDDDDDDDDDDDDDDDDDDDDDDDDDDDDDDDDDDDDDDDDPDDVAPDDDDPQDAFEEEEQEEPCVCVPPVNCVVVVPDDPSRYDYDYQYPCRQPVPALVPTDAGQEYRDADDVPGPLVRVVVNCVVRVHNYPDDSVCNVLVVDPVSVVVVCVVVVHDDPDDDDQDDPDPPGWDWDDDPVDIAIPNRD

InterPro domains:
  IPR037446 Histidine acid phosphatase, VIP1 family [PTHR12750] (60-232)
  IPR040557 VIP1, N-terminal [PF18086] (101-189)

Organism: NCBI:txid1027361